Protein AF-A0A1F7V6Y4-F1 (afdb_monomer_lite)

InterPro domains:
  IPR011006 CheY-like superfamily [SSF52172] (5-93)

Radius of gyration: 17.49 Å; chains: 1; bounding box: 54×32×46 Å

Sequence (216 aa):
MKNLIKILVIEDRANHIADAKQMFEDVKSNLPVEFEVLYAVNLASAMSLIANVDCVMTDVFFPDVIDGEEKPNGQTIVEHCLNMEKPVVWVTSTYHHSKKTQPLYAWGRIRGICLFDCSVGTHNNDSEGEHKLWKEALFGLLSIMIGLEMKLYMYKYDLHHAQGIVLMQVEGENDTSRPGPLRGTNMIQRYLAMPVKNDFLIYRVVHKMQELGFNM

Structure (mmCIF, N/CA/C/O backbone):
data_AF-A0A1F7V6Y4-F1
#
_entry.id   AF-A0A1F7V6Y4-F1
#
loop_
_atom_site.group_PDB
_atom_site.id
_atom_site.type_symbol
_atom_site.label_atom_id
_atom_site.label_alt_id
_atom_site.label_comp_id
_atom_site.label_asym_id
_atom_site.label_entity_id
_atom_site.label_seq_id
_atom_site.pdbx_PDB_ins_code
_atom_site.Cartn_x
_atom_site.Cartn_y
_atom_site.Cartn_z
_atom_site.occupancy
_atom_site.B_iso_or_equiv
_atom_site.auth_seq_id
_atom_site.auth_comp_id
_atom_site.auth_asym_id
_atom_site.auth_atom_id
_atom_site.pdbx_PDB_model_num
ATOM 1 N N . MET A 1 1 ? -9.629 -3.335 16.670 1.00 63.94 1 MET A N 1
ATOM 2 C CA . MET A 1 1 ? -8.335 -2.957 16.043 1.00 63.94 1 MET A CA 1
ATOM 3 C C . MET A 1 1 ? -7.266 -2.765 17.116 1.00 63.94 1 MET A C 1
ATOM 5 O O . MET A 1 1 ? -7.605 -2.475 18.254 1.00 63.94 1 MET A O 1
ATOM 9 N N . LYS A 1 2 ? -5.992 -3.012 16.802 1.00 66.56 2 LYS A N 1
ATOM 10 C CA . LYS A 1 2 ? -4.880 -2.926 17.766 1.00 66.56 2 LYS A CA 1
ATOM 11 C C . LYS A 1 2 ? -4.391 -1.478 17.902 1.00 66.56 2 LYS A C 1
ATOM 13 O O . LYS A 1 2 ? -4.438 -0.743 16.922 1.00 66.56 2 LYS A O 1
ATOM 18 N N . ASN A 1 3 ? -3.856 -1.113 19.071 1.00 82.00 3 ASN A N 1
ATOM 19 C CA . ASN A 1 3 ? -3.188 0.184 19.269 1.00 82.00 3 ASN A CA 1
ATOM 20 C C . ASN A 1 3 ? -1.855 0.270 18.513 1.00 82.00 3 ASN A C 1
ATOM 22 O O . ASN A 1 3 ? -1.452 1.358 18.130 1.00 82.00 3 ASN A O 1
ATOM 26 N N . LEU A 1 4 ? -1.199 -0.871 18.284 1.00 91.25 4 LEU A N 1
ATOM 27 C CA . LEU A 1 4 ? -0.023 -0.996 17.429 1.00 91.25 4 LEU A CA 1
ATOM 28 C C . LEU A 1 4 ? -0.405 -1.763 16.161 1.00 91.25 4 LEU A C 1
ATOM 30 O O . LEU A 1 4 ? -0.861 -2.906 16.252 1.00 91.25 4 LEU A O 1
ATOM 34 N N . ILE A 1 5 ? -0.192 -1.150 15.000 1.00 94.12 5 ILE A N 1
ATOM 35 C CA . ILE A 1 5 ? -0.429 -1.747 13.685 1.00 94.12 5 ILE A CA 1
ATOM 36 C C . ILE A 1 5 ? 0.922 -2.037 13.026 1.00 94.12 5 ILE A C 1
ATOM 38 O O . ILE A 1 5 ? 1.715 -1.125 12.786 1.00 94.12 5 ILE A O 1
ATOM 42 N N . LYS A 1 6 ? 1.180 -3.307 12.697 1.00 97.44 6 LYS A N 1
ATOM 43 C CA . LYS A 1 6 ? 2.358 -3.712 11.920 1.00 97.44 6 LYS A CA 1
ATOM 44 C C . LYS A 1 6 ? 2.063 -3.579 10.429 1.00 97.44 6 LYS A C 1
ATOM 46 O O . LYS A 1 6 ? 1.209 -4.301 9.914 1.00 97.44 6 LYS A O 1
ATOM 51 N N . ILE A 1 7 ? 2.773 -2.698 9.731 1.00 97.75 7 ILE A N 1
ATOM 52 C CA . ILE A 1 7 ? 2.573 -2.431 8.299 1.00 97.75 7 ILE A CA 1
ATOM 53 C C . ILE A 1 7 ? 3.794 -2.903 7.518 1.00 97.75 7 ILE A C 1
ATOM 55 O O . ILE A 1 7 ? 4.920 -2.566 7.873 1.00 97.75 7 ILE A O 1
ATOM 59 N N . LEU A 1 8 ? 3.580 -3.647 6.431 1.00 98.50 8 LEU A N 1
ATOM 60 C CA . LEU A 1 8 ? 4.618 -3.889 5.429 1.00 98.50 8 LEU A CA 1
ATOM 61 C C . LEU A 1 8 ? 4.472 -2.890 4.280 1.00 98.50 8 LEU A C 1
ATOM 63 O O . LEU A 1 8 ? 3.453 -2.896 3.591 1.00 98.50 8 LEU A O 1
ATOM 67 N N . VAL A 1 9 ? 5.501 -2.077 4.051 1.00 98.31 9 VAL A N 1
ATOM 68 C CA . VAL A 1 9 ? 5.644 -1.234 2.859 1.00 98.31 9 VAL A CA 1
ATOM 69 C C . VAL A 1 9 ? 6.575 -1.931 1.871 1.00 98.31 9 VAL A C 1
ATOM 71 O O . VAL A 1 9 ? 7.688 -2.316 2.230 1.00 98.31 9 VAL A O 1
ATOM 74 N N . ILE A 1 10 ? 6.129 -2.097 0.628 1.00 98.06 10 ILE A N 1
ATOM 75 C CA . ILE A 1 10 ? 6.906 -2.733 -0.440 1.00 98.06 10 ILE A CA 1
ATOM 76 C C . ILE A 1 10 ? 7.182 -1.694 -1.521 1.00 98.06 10 ILE A C 1
ATOM 78 O O . ILE A 1 10 ? 6.256 -1.237 -2.181 1.00 98.06 10 ILE A O 1
ATOM 82 N N . GLU A 1 11 ? 8.443 -1.312 -1.676 1.00 96.75 11 GLU A N 1
ATOM 83 C CA . GLU A 1 11 ? 8.923 -0.305 -2.627 1.00 96.75 11 GLU A CA 1
ATOM 84 C C . GLU A 1 11 ? 10.411 -0.559 -2.864 1.00 96.75 11 GLU A C 1
ATOM 86 O O . GLU A 1 11 ? 11.151 -0.767 -1.905 1.00 96.75 11 GLU A O 1
ATOM 91 N N . ASP A 1 12 ? 10.863 -0.533 -4.114 1.00 95.62 12 ASP A N 1
ATOM 92 C CA . ASP A 1 12 ? 12.261 -0.772 -4.479 1.00 95.62 12 ASP A CA 1
ATOM 93 C C . ASP A 1 12 ? 13.083 0.520 -4.595 1.00 95.62 12 ASP A C 1
ATOM 95 O O . ASP A 1 12 ? 14.293 0.516 -4.350 1.00 95.62 12 ASP A O 1
ATOM 99 N N . ARG A 1 13 ? 12.445 1.652 -4.912 1.00 93.25 13 ARG A N 1
ATOM 100 C CA . ARG A 1 13 ? 13.146 2.922 -5.121 1.00 93.25 13 ARG A CA 1
ATOM 101 C C . ARG A 1 13 ? 13.395 3.692 -3.830 1.00 93.25 13 ARG A C 1
ATOM 103 O O . ARG A 1 13 ? 12.484 4.057 -3.088 1.00 93.25 13 ARG A O 1
ATOM 110 N N . ALA A 1 14 ? 14.664 4.027 -3.603 1.00 94.12 14 ALA A N 1
ATOM 111 C CA . ALA A 1 14 ? 15.127 4.671 -2.375 1.00 94.12 14 ALA A CA 1
ATOM 112 C C . ALA A 1 14 ? 14.448 6.020 -2.067 1.00 94.12 14 ALA A C 1
ATOM 114 O O . ALA A 1 14 ? 14.157 6.292 -0.903 1.00 94.12 14 ALA A O 1
ATOM 115 N N . ASN A 1 15 ? 14.175 6.851 -3.080 1.00 93.31 15 ASN A N 1
ATOM 116 C CA . ASN A 1 15 ? 13.480 8.132 -2.902 1.00 93.31 15 ASN A CA 1
ATOM 117 C C . ASN A 1 15 ? 12.031 7.924 -2.435 1.00 93.31 15 ASN A C 1
ATOM 119 O O . ASN A 1 15 ? 11.597 8.560 -1.483 1.00 93.31 15 ASN A O 1
ATOM 123 N N . HIS A 1 16 ? 11.309 6.969 -3.017 1.00 93.88 16 HIS A N 1
ATOM 124 C CA . HIS A 1 16 ? 9.938 6.668 -2.608 1.00 93.88 16 HIS A CA 1
ATOM 125 C C . HIS A 1 16 ? 9.855 6.022 -1.225 1.00 93.88 16 HIS A C 1
ATOM 127 O O . HIS A 1 16 ? 8.924 6.312 -0.475 1.00 93.88 16 HIS A O 1
ATOM 133 N N . ILE A 1 17 ? 10.841 5.197 -0.854 1.00 96.25 17 ILE A N 1
ATOM 134 C CA . ILE A 1 17 ? 10.976 4.695 0.520 1.00 96.25 17 ILE A CA 1
ATOM 135 C C . ILE A 1 17 ? 11.191 5.862 1.490 1.00 96.25 17 ILE A C 1
ATOM 137 O O . ILE A 1 17 ? 10.623 5.862 2.583 1.00 96.25 17 ILE A O 1
ATOM 141 N N . ALA A 1 18 ? 12.017 6.847 1.122 1.00 96.19 18 ALA A N 1
ATOM 142 C CA . ALA A 1 18 ? 12.243 8.031 1.947 1.00 96.19 18 ALA A CA 1
ATOM 143 C C . ALA A 1 18 ? 10.953 8.849 2.121 1.00 96.19 18 ALA A C 1
ATOM 145 O O . ALA A 1 18 ? 10.621 9.199 3.252 1.00 96.19 18 ALA A O 1
ATOM 146 N N . ASP A 1 19 ? 10.184 9.049 1.047 1.00 94.31 19 ASP A N 1
ATOM 147 C CA . ASP A 1 19 ? 8.876 9.713 1.105 1.00 94.31 19 ASP A CA 1
ATOM 148 C C . ASP A 1 19 ? 7.894 8.966 2.021 1.00 94.31 19 ASP A C 1
ATOM 150 O O . ASP A 1 19 ? 7.201 9.583 2.830 1.00 94.31 19 ASP A O 1
ATOM 154 N N . ALA A 1 20 ? 7.847 7.630 1.940 1.00 96.06 20 ALA A N 1
ATOM 155 C CA . ALA A 1 20 ? 6.997 6.815 2.806 1.00 96.06 20 ALA A CA 1
ATOM 156 C C . ALA A 1 20 ? 7.392 6.957 4.284 1.00 96.06 20 ALA A C 1
ATOM 158 O O . ALA A 1 20 ? 6.527 7.133 5.142 1.00 96.06 20 ALA A O 1
ATOM 159 N N . LYS A 1 21 ? 8.697 6.929 4.587 1.00 97.06 21 LYS A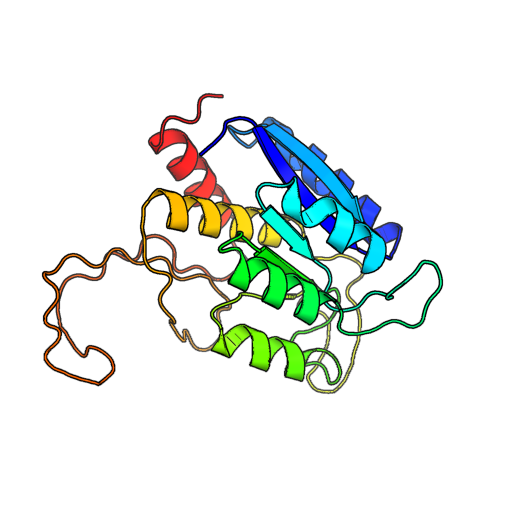 N 1
ATOM 160 C CA . LYS A 1 21 ? 9.216 7.142 5.947 1.00 97.06 21 LYS A CA 1
ATOM 161 C C . LYS A 1 21 ? 8.835 8.517 6.484 1.00 97.06 21 LYS A C 1
ATOM 163 O O . LYS A 1 21 ? 8.336 8.600 7.602 1.00 97.06 21 LYS A O 1
ATOM 168 N N . GLN A 1 22 ? 9.035 9.568 5.688 1.00 95.75 22 GLN A N 1
ATOM 169 C CA . GLN A 1 22 ? 8.673 10.929 6.080 1.00 95.75 22 GLN A CA 1
ATOM 170 C C . GLN A 1 22 ? 7.168 11.045 6.341 1.00 95.75 22 GLN A C 1
ATOM 172 O O . GLN A 1 22 ? 6.766 11.581 7.368 1.00 95.75 22 GLN A O 1
ATOM 177 N N . MET A 1 23 ? 6.338 10.458 5.472 1.00 94.38 23 MET A N 1
ATOM 178 C CA . MET A 1 23 ? 4.887 10.421 5.656 1.00 94.38 23 MET A CA 1
ATOM 179 C C . MET A 1 23 ? 4.494 9.789 6.997 1.00 94.38 23 MET A C 1
ATOM 181 O O . MET A 1 23 ? 3.655 10.351 7.699 1.00 94.38 23 MET A O 1
ATOM 185 N N . PHE A 1 24 ? 5.105 8.659 7.379 1.00 95.44 24 PHE A N 1
ATOM 186 C CA . PHE A 1 24 ? 4.822 8.013 8.665 1.00 95.44 24 PHE A CA 1
ATOM 187 C C . PHE A 1 24 ? 5.209 8.879 9.869 1.00 95.44 24 PHE A C 1
ATOM 189 O O . PHE A 1 24 ? 4.456 8.915 10.841 1.00 95.44 24 PHE A O 1
ATOM 196 N N . GLU A 1 25 ? 6.329 9.603 9.807 1.00 94.06 25 GLU A N 1
ATOM 197 C CA . GLU A 1 25 ? 6.707 10.556 10.859 1.00 94.06 25 GLU A CA 1
ATOM 198 C C . GLU A 1 25 ? 5.709 11.722 10.953 1.00 94.06 25 GLU A C 1
ATOM 200 O O . GLU A 1 25 ? 5.275 12.074 12.051 1.00 94.06 25 GLU A O 1
ATOM 205 N N . ASP A 1 26 ? 5.261 12.259 9.815 1.00 90.94 26 ASP A N 1
ATOM 206 C CA . ASP A 1 26 ? 4.328 13.393 9.760 1.00 90.94 26 ASP A CA 1
ATOM 207 C C . ASP A 1 26 ? 2.933 13.057 10.324 1.00 90.94 26 ASP A C 1
ATOM 209 O O . ASP A 1 26 ? 2.231 13.925 10.856 1.00 90.94 26 ASP A O 1
ATOM 213 N N . VAL A 1 27 ? 2.490 11.800 10.204 1.00 88.38 27 VAL A N 1
ATOM 214 C CA . VAL A 1 27 ? 1.163 11.368 10.684 1.00 88.38 27 VAL A CA 1
ATOM 215 C C . VAL A 1 27 ? 1.177 10.793 12.097 1.00 88.38 27 VAL A C 1
ATOM 217 O O . VAL A 1 27 ? 0.111 10.701 12.707 1.00 88.38 27 VAL A O 1
ATOM 220 N N . LYS A 1 28 ? 2.347 10.434 12.638 1.00 85.69 28 LYS A N 1
ATOM 221 C CA . LYS A 1 28 ? 2.491 9.720 13.918 1.00 85.69 28 LYS A CA 1
ATOM 222 C C . LYS A 1 28 ? 1.804 10.415 15.093 1.00 85.69 28 LYS A C 1
ATOM 224 O O . LYS A 1 28 ? 1.190 9.752 15.916 1.00 85.69 28 LYS A O 1
ATOM 229 N N . SER A 1 29 ? 1.886 11.742 15.169 1.00 81.06 29 SER A N 1
ATOM 230 C CA . SER A 1 29 ? 1.258 12.538 16.238 1.00 81.06 29 SER A CA 1
ATOM 231 C C . SER A 1 29 ? -0.224 12.846 15.999 1.00 81.06 29 SER A C 1
ATOM 233 O O . SER A 1 29 ? -0.900 13.335 16.900 1.00 81.06 29 SER A O 1
ATOM 235 N N . ASN A 1 30 ? -0.729 12.582 14.792 1.00 82.00 30 ASN A N 1
ATOM 236 C CA . ASN A 1 30 ? -2.080 12.943 14.361 1.00 82.00 30 ASN A CA 1
ATOM 237 C C . ASN A 1 30 ? -3.057 11.759 14.388 1.00 82.00 30 ASN A C 1
ATOM 239 O O . ASN A 1 30 ? -4.244 11.937 14.106 1.00 82.00 30 ASN A O 1
ATOM 243 N N . LEU A 1 31 ? -2.573 10.551 14.688 1.00 83.56 31 LEU A N 1
ATOM 244 C CA . LEU A 1 31 ? -3.360 9.325 14.679 1.00 83.56 31 LEU A CA 1
ATOM 245 C C . LEU A 1 31 ? -3.357 8.669 16.065 1.00 83.56 31 LEU A C 1
ATOM 247 O O . LEU A 1 31 ? -2.305 8.596 16.692 1.00 83.56 31 LEU A O 1
ATOM 251 N N . PRO A 1 32 ? -4.502 8.141 16.539 1.00 83.19 32 PRO A N 1
ATOM 252 C CA . PRO A 1 32 ? -4.604 7.456 17.830 1.00 83.19 32 PRO A CA 1
ATOM 253 C C . PRO A 1 32 ? -4.095 6.000 17.755 1.00 83.19 32 PRO A C 1
ATOM 255 O O . PRO A 1 32 ? -4.657 5.104 18.380 1.00 83.19 32 PRO A O 1
ATOM 258 N N . VAL A 1 33 ? -3.093 5.736 16.909 1.00 85.12 33 VAL A N 1
ATOM 259 C CA . VAL A 1 33 ? -2.477 4.418 16.712 1.00 85.12 33 VAL A CA 1
ATOM 260 C C . VAL A 1 33 ? -0.982 4.563 16.478 1.00 85.12 33 VAL A C 1
ATOM 262 O O . VAL A 1 33 ? -0.521 5.490 15.814 1.00 85.12 33 VAL A O 1
ATOM 265 N N . GLU A 1 34 ? -0.229 3.598 16.985 1.00 91.69 34 GLU A N 1
ATOM 266 C CA . GLU A 1 34 ? 1.187 3.439 16.702 1.00 91.69 34 GLU A CA 1
ATOM 267 C C . GLU A 1 34 ? 1.395 2.527 15.489 1.00 91.69 34 GLU A C 1
ATOM 269 O O . GLU A 1 34 ? 0.639 1.579 15.250 1.00 91.69 34 GLU A O 1
ATOM 274 N N . PHE A 1 35 ? 2.470 2.785 14.745 1.00 94.56 35 PHE A N 1
ATOM 275 C CA . PHE A 1 35 ? 2.866 1.984 13.592 1.00 94.56 35 PHE A CA 1
ATOM 276 C C . PHE A 1 35 ? 4.236 1.348 13.814 1.00 94.56 35 PHE A C 1
ATOM 278 O O . PHE A 1 35 ? 5.212 2.035 14.113 1.00 94.56 35 PHE A O 1
ATOM 285 N N . GLU A 1 36 ? 4.324 0.039 13.589 1.00 96.50 36 GLU A N 1
ATOM 286 C CA . GLU A 1 36 ? 5.590 -0.665 13.376 1.00 96.50 36 GLU A CA 1
ATOM 287 C C . GLU A 1 36 ? 5.712 -0.946 11.877 1.00 96.50 36 GLU A C 1
ATOM 289 O O . GLU A 1 36 ? 4.992 -1.785 11.334 1.00 96.50 36 GLU A O 1
ATOM 294 N N . VAL A 1 37 ? 6.589 -0.211 11.189 1.00 97.88 37 VAL A N 1
ATOM 295 C CA . VAL A 1 37 ? 6.693 -0.275 9.725 1.00 97.88 37 VAL A CA 1
ATOM 296 C C . VAL A 1 37 ? 7.898 -1.112 9.307 1.00 97.88 37 VAL A C 1
ATOM 298 O O . VAL A 1 37 ? 9.045 -0.772 9.603 1.00 97.88 37 VAL A O 1
ATOM 301 N N . LEU A 1 38 ? 7.632 -2.198 8.586 1.00 98.38 38 LEU A N 1
ATOM 302 C CA . LEU A 1 38 ? 8.630 -3.023 7.914 1.00 98.38 38 LEU A CA 1
ATOM 303 C C . LEU A 1 38 ? 8.711 -2.629 6.440 1.00 98.38 38 LEU A C 1
ATOM 305 O O . LEU A 1 38 ? 7.703 -2.276 5.832 1.00 98.38 38 LEU A O 1
ATOM 309 N N . TYR A 1 39 ? 9.905 -2.730 5.860 1.00 98.00 39 TYR A N 1
ATOM 310 C CA . TYR A 1 39 ? 10.149 -2.394 4.459 1.00 98.00 39 TYR A CA 1
ATOM 311 C C . TYR A 1 39 ? 10.701 -3.603 3.708 1.00 98.00 39 TYR A C 1
ATOM 313 O O . TYR A 1 39 ? 11.603 -4.284 4.201 1.00 98.00 39 TYR A O 1
ATOM 321 N N . ALA A 1 40 ? 10.188 -3.835 2.504 1.00 98.00 40 ALA A N 1
ATOM 322 C CA . ALA A 1 40 ? 10.706 -4.811 1.554 1.00 98.00 40 ALA A CA 1
ATOM 323 C C . ALA A 1 40 ? 10.943 -4.138 0.198 1.00 98.00 40 ALA A C 1
ATOM 325 O O . ALA A 1 40 ? 10.147 -3.309 -0.228 1.00 98.00 40 ALA A O 1
ATOM 326 N N . VAL A 1 41 ? 12.026 -4.515 -0.481 1.00 97.31 41 VAL A N 1
ATOM 327 C CA . VAL A 1 41 ? 12.444 -3.900 -1.759 1.00 97.31 41 VAL A CA 1
ATOM 328 C C . VAL A 1 41 ? 12.284 -4.835 -2.956 1.00 97.31 41 VAL A C 1
ATOM 330 O O . VAL A 1 41 ? 12.652 -4.500 -4.074 1.00 97.31 41 VAL A O 1
ATOM 333 N N . ASN A 1 42 ? 11.801 -6.054 -2.720 1.00 97.81 42 ASN A N 1
ATOM 334 C CA . ASN A 1 42 ? 11.612 -7.070 -3.747 1.00 97.81 42 ASN A CA 1
ATOM 335 C C . ASN A 1 42 ? 10.593 -8.126 -3.299 1.00 97.81 42 ASN A C 1
ATOM 337 O O . ASN A 1 42 ? 10.236 -8.204 -2.119 1.00 97.81 42 ASN A O 1
ATOM 341 N N . LEU A 1 43 ? 10.162 -8.976 -4.233 1.00 97.69 43 LEU A N 1
ATOM 342 C CA . LEU A 1 43 ? 9.144 -9.995 -3.965 1.00 97.69 43 LEU A CA 1
ATOM 343 C C . LEU A 1 43 ? 9.594 -11.010 -2.914 1.00 97.69 43 LEU A C 1
ATOM 345 O O . LEU A 1 43 ? 8.819 -11.342 -2.018 1.00 97.69 43 LEU A O 1
ATOM 349 N N . ALA A 1 44 ? 10.842 -11.479 -2.984 1.00 96.12 44 ALA A N 1
ATOM 350 C CA . ALA A 1 44 ? 11.348 -12.488 -2.056 1.00 96.12 44 ALA A CA 1
ATOM 351 C C . ALA A 1 44 ? 11.299 -12.016 -0.589 1.00 96.12 44 ALA A C 1
ATOM 353 O O . ALA A 1 44 ? 10.827 -12.743 0.287 1.00 96.12 44 ALA A O 1
ATOM 354 N N . SER A 1 45 ? 11.746 -10.785 -0.324 1.00 97.00 45 SER A N 1
ATOM 355 C CA . SER A 1 45 ? 11.698 -10.179 1.013 1.00 97.00 45 SER A CA 1
ATOM 356 C C . SER A 1 45 ? 10.273 -9.840 1.450 1.00 97.00 45 SER A C 1
ATOM 358 O O . SER A 1 45 ? 9.927 -10.045 2.609 1.00 97.00 45 SER A O 1
ATOM 360 N N . ALA A 1 46 ? 9.408 -9.395 0.537 1.00 97.75 46 ALA A N 1
ATOM 361 C CA . ALA A 1 46 ? 8.011 -9.132 0.863 1.00 97.75 46 ALA A CA 1
ATOM 362 C C . ALA A 1 46 ? 7.271 -10.405 1.311 1.00 97.75 46 ALA A C 1
ATOM 364 O O . ALA A 1 46 ? 6.597 -10.409 2.343 1.00 97.75 46 ALA A O 1
ATOM 365 N N . MET A 1 47 ? 7.445 -11.507 0.577 1.00 97.44 47 MET A N 1
ATOM 366 C CA . MET A 1 47 ? 6.779 -12.782 0.863 1.00 97.44 47 MET A CA 1
ATOM 367 C C . MET A 1 47 ? 7.232 -13.415 2.185 1.00 97.44 47 MET A C 1
ATOM 369 O O . MET A 1 47 ? 6.447 -14.117 2.819 1.00 97.44 47 MET A O 1
ATOM 373 N N . SER A 1 48 ? 8.463 -13.163 2.640 1.00 96.69 48 SER A N 1
ATOM 374 C CA . SER A 1 48 ? 8.930 -13.663 3.941 1.00 96.69 48 SER A CA 1
ATOM 375 C C . SER A 1 48 ? 8.378 -12.866 5.130 1.00 96.69 48 SER A C 1
ATOM 377 O O . SER A 1 48 ? 8.288 -13.396 6.239 1.00 96.69 48 SER A O 1
ATOM 379 N N . LEU A 1 49 ? 7.971 -11.611 4.912 1.00 97.75 49 LEU A N 1
ATOM 380 C CA . LEU A 1 49 ? 7.475 -10.712 5.957 1.00 97.75 49 LEU A CA 1
ATOM 381 C C . LEU A 1 49 ? 5.945 -10.682 6.062 1.00 97.75 49 LEU A C 1
ATOM 383 O O . LEU A 1 49 ? 5.416 -10.455 7.150 1.00 97.75 49 LEU A O 1
ATOM 387 N N . ILE A 1 50 ? 5.230 -10.937 4.961 1.00 96.56 50 ILE A N 1
ATOM 388 C CA . ILE A 1 50 ? 3.778 -10.720 4.842 1.00 96.56 50 ILE A CA 1
ATOM 389 C C . ILE A 1 50 ? 2.944 -11.435 5.914 1.00 96.56 50 ILE A C 1
ATOM 391 O O . ILE A 1 50 ? 1.934 -10.901 6.375 1.00 96.56 50 ILE A O 1
ATOM 395 N N . ALA A 1 51 ? 3.367 -12.617 6.367 1.00 94.62 51 ALA A N 1
ATOM 396 C CA . ALA A 1 51 ? 2.656 -13.379 7.392 1.00 94.62 51 ALA A CA 1
ATOM 397 C C . ALA A 1 51 ? 2.662 -12.690 8.769 1.00 94.62 51 ALA A C 1
ATOM 399 O O . ALA A 1 51 ? 1.718 -12.863 9.535 1.00 94.62 51 ALA A O 1
ATOM 400 N N . ASN A 1 52 ? 3.677 -11.868 9.052 1.00 95.44 52 ASN A N 1
ATOM 401 C CA . ASN A 1 52 ? 3.944 -11.295 10.375 1.00 95.44 52 ASN A CA 1
ATOM 402 C C . ASN A 1 52 ? 3.428 -9.857 10.557 1.00 95.44 52 ASN A C 1
ATOM 404 O O . ASN A 1 52 ? 3.620 -9.269 11.622 1.00 95.44 52 ASN A O 1
ATOM 408 N N . VAL A 1 53 ? 2.793 -9.286 9.533 1.00 97.44 53 VAL A N 1
ATOM 409 C CA . VAL A 1 53 ? 2.217 -7.933 9.566 1.00 97.44 53 VAL A CA 1
ATOM 410 C C . VAL A 1 53 ? 0.694 -7.962 9.611 1.00 97.44 53 VAL A C 1
ATOM 412 O O . VAL A 1 53 ? 0.072 -8.955 9.235 1.00 97.44 53 VAL A O 1
ATOM 415 N N . ASP A 1 54 ? 0.076 -6.872 10.046 1.00 95.62 54 ASP A N 1
ATOM 416 C CA . ASP A 1 54 ? -1.380 -6.730 10.067 1.00 95.62 54 ASP A CA 1
ATOM 417 C C . ASP A 1 54 ? -1.926 -6.324 8.693 1.00 95.62 54 ASP A C 1
ATOM 419 O O . ASP A 1 54 ? -3.021 -6.739 8.317 1.00 95.62 54 ASP A O 1
ATOM 423 N N . CYS A 1 55 ? -1.165 -5.543 7.924 1.00 94.56 55 CYS A N 1
ATOM 424 C CA . CYS A 1 55 ? -1.595 -5.026 6.629 1.00 94.56 55 CYS A CA 1
ATOM 425 C C . CYS A 1 55 ? -0.416 -4.656 5.713 1.00 94.56 55 CYS A C 1
ATOM 427 O O . CYS A 1 55 ? 0.742 -4.625 6.142 1.00 94.56 55 CYS A O 1
ATOM 429 N N . VAL A 1 56 ? -0.711 -4.422 4.429 1.00 96.69 56 VAL A N 1
ATOM 430 C CA . VAL A 1 56 ? 0.304 -4.218 3.383 1.00 96.69 56 VAL A CA 1
ATOM 431 C C . VAL A 1 56 ? 0.011 -2.980 2.528 1.00 96.69 56 VAL A C 1
ATOM 433 O O . VAL A 1 56 ? -1.115 -2.761 2.082 1.00 96.69 56 VAL A O 1
ATOM 436 N N . MET A 1 57 ? 1.053 -2.200 2.248 1.00 95.81 57 MET A N 1
ATOM 437 C CA . MET A 1 57 ? 1.086 -1.149 1.230 1.00 95.81 57 MET A CA 1
ATOM 438 C C . MET A 1 57 ? 2.147 -1.533 0.198 1.00 95.81 57 MET A C 1
ATOM 440 O O . MET A 1 57 ? 3.310 -1.683 0.557 1.00 95.81 57 MET A O 1
ATOM 444 N N . THR A 1 58 ? 1.781 -1.717 -1.069 1.00 96.38 58 THR A N 1
ATOM 445 C CA . THR A 1 58 ? 2.722 -2.224 -2.086 1.00 96.38 58 THR A CA 1
ATOM 446 C C . THR A 1 58 ? 2.827 -1.318 -3.300 1.00 96.38 58 THR A C 1
ATOM 448 O O . THR A 1 58 ? 1.810 -0.833 -3.792 1.00 96.38 58 THR A O 1
ATOM 451 N N . ASP A 1 59 ? 4.032 -1.147 -3.844 1.00 95.38 59 ASP A N 1
ATOM 452 C CA . ASP A 1 59 ? 4.180 -0.714 -5.230 1.00 95.38 59 ASP A CA 1
ATOM 453 C C . ASP A 1 59 ? 3.561 -1.755 -6.167 1.00 95.38 59 ASP A C 1
ATOM 455 O O . ASP A 1 59 ? 3.409 -2.935 -5.836 1.00 95.38 59 ASP A O 1
ATOM 459 N N . VAL A 1 60 ? 3.178 -1.295 -7.346 1.00 92.69 60 VAL A N 1
ATOM 460 C CA . VAL A 1 60 ? 2.688 -2.107 -8.449 1.00 92.69 60 VAL A CA 1
ATOM 461 C C . VAL A 1 60 ? 3.844 -2.826 -9.136 1.00 92.69 60 VAL A C 1
ATOM 463 O O . VAL A 1 60 ? 3.719 -4.013 -9.450 1.00 92.69 60 VAL A O 1
ATOM 466 N N . PHE A 1 61 ? 4.952 -2.118 -9.359 1.00 94.06 61 PHE A N 1
ATOM 467 C CA . PHE A 1 61 ? 6.091 -2.619 -10.114 1.00 94.06 61 PHE A CA 1
ATOM 468 C C . PHE A 1 61 ? 7.356 -2.598 -9.270 1.00 94.06 61 PHE A C 1
ATOM 470 O O . PHE A 1 61 ? 7.723 -1.554 -8.760 1.00 94.06 61 PHE A O 1
ATOM 477 N N . PHE A 1 62 ? 7.988 -3.754 -9.107 1.00 96.06 62 PHE A N 1
ATOM 478 C CA . PHE A 1 62 ? 9.247 -3.913 -8.379 1.00 96.06 62 PHE A CA 1
ATOM 479 C C . PHE A 1 62 ? 9.850 -5.286 -8.727 1.00 96.06 62 PHE A C 1
ATOM 481 O O . PHE A 1 62 ? 9.130 -6.161 -9.228 1.00 96.06 62 PHE A O 1
ATOM 488 N N . PRO A 1 63 ? 11.152 -5.521 -8.509 1.00 97.00 63 PRO A N 1
ATOM 489 C CA . PRO A 1 63 ? 11.803 -6.745 -8.962 1.00 97.00 63 PRO A CA 1
ATOM 490 C C . PRO A 1 63 ? 11.546 -7.948 -8.042 1.00 97.00 63 PRO A C 1
ATOM 492 O O . PRO A 1 63 ? 11.131 -7.825 -6.887 1.00 97.00 63 PRO A O 1
ATOM 495 N N . ASP A 1 64 ? 11.811 -9.156 -8.544 1.00 94.88 64 ASP A N 1
ATOM 496 C CA . ASP A 1 64 ? 11.706 -10.385 -7.736 1.00 94.88 64 ASP A CA 1
ATOM 497 C C . ASP A 1 64 ? 12.795 -10.462 -6.655 1.00 94.88 64 ASP A C 1
ATOM 499 O O . ASP A 1 64 ? 12.572 -10.962 -5.549 1.00 94.88 64 ASP A O 1
ATOM 503 N N . VAL A 1 65 ? 13.976 -9.945 -6.997 1.00 93.81 65 VAL A N 1
ATOM 504 C CA . VAL A 1 65 ? 15.217 -9.956 -6.215 1.00 93.81 65 VAL A CA 1
ATOM 505 C C . VAL A 1 65 ? 15.897 -8.587 -6.303 1.00 93.81 65 VAL A C 1
ATOM 507 O O . VAL A 1 65 ? 15.543 -7.774 -7.152 1.00 93.81 65 VAL A O 1
ATOM 510 N N . ILE A 1 66 ? 16.869 -8.326 -5.427 1.00 87.81 66 ILE A N 1
ATOM 511 C CA . ILE A 1 66 ? 17.672 -7.092 -5.463 1.00 87.81 66 ILE A CA 1
ATOM 512 C C . ILE A 1 66 ? 18.341 -6.958 -6.840 1.00 87.81 66 ILE A C 1
ATOM 514 O O . ILE A 1 66 ? 18.861 -7.946 -7.358 1.00 87.81 66 ILE A O 1
ATOM 518 N N . ASP A 1 67 ? 18.286 -5.756 -7.418 1.00 85.00 67 ASP A N 1
ATOM 519 C CA . ASP A 1 67 ? 18.833 -5.408 -8.740 1.00 85.00 67 ASP A CA 1
ATOM 520 C C . ASP A 1 67 ? 18.272 -6.234 -9.920 1.00 85.00 67 ASP A C 1
ATOM 522 O O . ASP A 1 67 ? 18.873 -6.298 -10.993 1.00 85.00 67 ASP A O 1
ATOM 526 N N . GLY A 1 68 ? 17.120 -6.888 -9.734 1.00 88.19 68 GLY A N 1
ATOM 527 C CA . GLY A 1 68 ? 16.430 -7.625 -10.792 1.00 88.19 68 GLY A CA 1
ATOM 528 C C . GLY A 1 68 ? 15.649 -6.729 -11.759 1.00 88.19 68 GLY A C 1
ATOM 529 O O . GLY A 1 68 ? 15.489 -5.530 -11.546 1.00 88.19 68 GLY A O 1
ATOM 530 N N . GLU A 1 69 ? 15.103 -7.337 -12.815 1.00 91.75 69 GLU A N 1
ATOM 531 C CA . GLU A 1 69 ? 14.160 -6.650 -13.702 1.00 91.75 69 GLU A CA 1
ATOM 532 C C . GLU A 1 69 ? 12.846 -6.346 -12.982 1.00 91.75 69 GLU A C 1
ATOM 534 O O . GLU A 1 69 ? 12.286 -7.185 -12.269 1.00 91.75 69 GLU A O 1
ATOM 539 N N . GLU A 1 70 ? 12.339 -5.145 -13.223 1.00 92.19 70 GLU A N 1
ATOM 540 C CA . GLU A 1 70 ? 11.067 -4.680 -12.702 1.00 92.19 70 GLU A CA 1
ATOM 541 C C . GLU A 1 70 ? 9.891 -5.461 -13.324 1.00 92.19 70 GLU A C 1
ATOM 543 O O . GLU A 1 70 ? 9.801 -5.651 -14.540 1.00 92.19 70 GLU A O 1
ATOM 548 N N . LYS A 1 71 ? 8.968 -5.927 -12.474 1.00 94.25 71 LYS A N 1
ATOM 549 C CA . LYS A 1 71 ? 7.816 -6.764 -12.845 1.00 94.25 71 LYS A CA 1
ATOM 550 C C . LYS A 1 71 ? 6.560 -6.304 -12.110 1.00 94.25 71 LYS A C 1
ATOM 552 O O . LYS A 1 71 ? 6.688 -5.640 -11.085 1.00 94.25 71 LYS A O 1
ATOM 557 N N . PRO A 1 72 ? 5.343 -6.661 -12.567 1.00 94.31 72 PRO A N 1
ATOM 558 C CA . PRO A 1 72 ? 4.078 -6.307 -11.907 1.00 94.31 72 PRO A CA 1
ATOM 559 C C . PRO A 1 72 ? 3.829 -7.099 -10.606 1.00 94.31 72 PRO A C 1
ATOM 561 O O . PRO A 1 72 ? 2.744 -7.632 -10.371 1.00 94.31 72 PRO A O 1
ATOM 564 N N . ASN A 1 73 ? 4.845 -7.207 -9.754 1.00 96.50 73 ASN A N 1
ATOM 565 C CA . ASN A 1 73 ? 4.846 -8.043 -8.561 1.00 96.50 73 ASN A CA 1
ATOM 566 C C . ASN A 1 73 ? 3.876 -7.562 -7.477 1.00 96.50 73 ASN A C 1
ATOM 568 O O . ASN A 1 73 ? 3.456 -8.366 -6.643 1.00 96.50 73 ASN A O 1
ATOM 572 N N . GLY A 1 74 ? 3.425 -6.304 -7.533 1.00 94.44 74 GLY A N 1
ATOM 573 C CA . GLY A 1 74 ? 2.343 -5.814 -6.679 1.00 94.44 74 GLY A CA 1
ATOM 574 C C . GLY A 1 74 ? 1.046 -6.603 -6.860 1.00 94.44 74 GLY A C 1
ATOM 575 O O . GLY A 1 74 ? 0.330 -6.837 -5.887 1.00 94.44 74 GLY A O 1
ATOM 576 N N . GLN A 1 75 ? 0.772 -7.107 -8.072 1.00 92.81 75 GLN A N 1
ATOM 577 C CA . GLN A 1 75 ? -0.383 -7.975 -8.316 1.00 92.81 75 GLN A CA 1
ATOM 578 C C . GLN A 1 75 ? -0.287 -9.277 -7.507 1.00 92.81 75 GLN A C 1
ATOM 580 O O . GLN A 1 75 ? -1.262 -9.673 -6.869 1.00 92.81 75 GLN A O 1
ATOM 585 N N . THR A 1 76 ? 0.889 -9.913 -7.496 1.00 95.06 76 THR A N 1
ATOM 586 C CA . THR A 1 76 ? 1.155 -11.148 -6.741 1.00 95.06 76 THR A CA 1
ATOM 587 C C . THR A 1 76 ? 0.967 -10.932 -5.241 1.00 95.06 76 THR A C 1
ATOM 589 O O . THR A 1 76 ? 0.322 -11.741 -4.574 1.00 95.06 76 THR A O 1
ATOM 592 N N . ILE A 1 77 ? 1.477 -9.816 -4.709 1.00 95.38 77 ILE A N 1
ATOM 593 C CA . ILE A 1 77 ? 1.302 -9.444 -3.298 1.00 95.38 77 ILE A CA 1
ATOM 594 C C . ILE A 1 77 ? -0.173 -9.301 -2.943 1.00 95.38 77 ILE A C 1
ATOM 596 O O . ILE A 1 77 ? -0.621 -9.810 -1.915 1.00 95.38 77 ILE A O 1
ATOM 600 N N . VAL A 1 78 ? -0.939 -8.613 -3.786 1.00 90.19 78 VAL A N 1
ATOM 601 C CA . VAL A 1 78 ? -2.352 -8.349 -3.515 1.00 90.19 78 VAL A CA 1
ATOM 602 C C . VAL A 1 78 ? -3.171 -9.623 -3.585 1.00 90.19 78 VAL A C 1
ATOM 604 O O . VAL A 1 78 ? -4.014 -9.845 -2.721 1.00 90.19 78 VAL A O 1
ATOM 607 N N . GLU A 1 79 ? -2.919 -10.474 -4.576 1.00 87.38 79 GLU A N 1
ATOM 608 C CA . GLU A 1 79 ? -3.562 -11.783 -4.665 1.00 87.38 79 GLU A CA 1
ATOM 609 C C . GLU A 1 79 ? -3.280 -12.624 -3.416 1.00 87.38 79 GLU A C 1
ATOM 611 O O . GLU A 1 79 ? -4.196 -13.211 -2.840 1.00 87.38 79 GLU A O 1
ATOM 616 N N . HIS A 1 80 ? -2.036 -12.612 -2.934 1.00 90.25 80 HIS A N 1
ATOM 617 C CA . HIS A 1 80 ? -1.672 -13.291 -1.697 1.00 90.25 80 HIS A CA 1
ATOM 618 C C . HIS A 1 80 ? -2.400 -12.710 -0.475 1.00 90.25 80 HIS A C 1
ATOM 620 O O . HIS A 1 80 ? -2.974 -13.466 0.306 1.00 90.25 80 HIS A O 1
ATOM 626 N N . CYS A 1 81 ? -2.447 -11.381 -0.333 1.00 88.62 81 CYS A N 1
ATOM 627 C CA . CYS A 1 81 ? -3.163 -10.715 0.759 1.00 88.62 81 CYS A CA 1
ATOM 628 C C . CYS A 1 81 ? -4.658 -11.045 0.751 1.00 88.62 81 CYS A C 1
ATOM 630 O O . CYS A 1 81 ? -5.211 -11.374 1.796 1.00 88.62 81 CYS A O 1
ATOM 632 N N . LEU A 1 82 ? -5.300 -11.009 -0.420 1.00 82.44 82 LEU A N 1
ATOM 633 C CA . LEU A 1 82 ? -6.716 -11.345 -0.575 1.00 82.44 82 LEU A CA 1
ATOM 634 C C . LEU A 1 82 ? -7.018 -12.777 -0.120 1.00 82.44 82 LEU A C 1
ATOM 636 O O . LEU A 1 82 ? -7.982 -12.989 0.608 1.00 82.44 82 LEU A O 1
ATOM 640 N N . ASN A 1 83 ? -6.169 -13.741 -0.485 1.00 82.31 83 ASN A N 1
ATOM 641 C CA . ASN A 1 83 ? -6.318 -15.137 -0.058 1.00 82.31 83 ASN A CA 1
ATOM 642 C C . ASN A 1 83 ? -6.135 -15.329 1.457 1.00 82.31 83 ASN A C 1
ATOM 644 O O . ASN A 1 83 ? -6.646 -16.293 2.020 1.00 82.31 83 ASN A O 1
ATOM 648 N N . MET A 1 84 ? -5.404 -14.426 2.111 1.00 84.31 84 MET A N 1
ATOM 649 C CA . MET A 1 84 ? -5.209 -14.407 3.563 1.00 84.31 84 MET A CA 1
ATOM 650 C C . MET A 1 84 ? -6.232 -13.532 4.301 1.00 84.31 84 MET A C 1
ATOM 652 O O . MET A 1 84 ? -6.086 -13.345 5.507 1.00 84.31 84 MET A O 1
ATOM 656 N N . GLU A 1 85 ? -7.198 -12.935 3.590 1.00 83.69 85 GLU A N 1
ATOM 657 C CA . GLU A 1 85 ? -8.104 -11.902 4.118 1.00 83.69 85 GLU A CA 1
ATOM 658 C C . GLU A 1 85 ? -7.352 -10.730 4.785 1.00 83.69 85 GLU A C 1
ATOM 660 O O . GLU A 1 85 ? -7.814 -10.109 5.744 1.00 83.69 85 GLU A O 1
ATOM 665 N N . LYS A 1 86 ? -6.156 -10.416 4.273 1.00 86.44 86 LYS A N 1
ATOM 666 C CA . LYS A 1 86 ? -5.268 -9.385 4.805 1.00 86.44 86 LYS A CA 1
ATOM 667 C C . LYS A 1 86 ? -5.537 -8.032 4.134 1.00 86.44 86 LYS A C 1
ATOM 669 O O . LYS A 1 86 ? -5.521 -7.961 2.902 1.00 86.44 86 LYS A O 1
ATOM 674 N N . PRO A 1 87 ? -5.729 -6.944 4.904 1.00 89.25 87 PRO A N 1
ATOM 675 C CA . PRO A 1 87 ? -5.876 -5.603 4.349 1.00 89.25 87 PRO A CA 1
ATOM 676 C C . PRO A 1 87 ? -4.669 -5.216 3.486 1.00 89.25 87 PRO A C 1
ATOM 678 O O . PRO A 1 87 ? -3.521 -5.304 3.933 1.00 89.25 87 PRO A O 1
ATOM 681 N N . VAL A 1 88 ? -4.934 -4.755 2.263 1.00 88.88 88 VAL A N 1
ATOM 682 C CA . VAL A 1 88 ? -3.898 -4.358 1.305 1.00 88.88 88 VAL A CA 1
ATOM 683 C C . VAL A 1 88 ? -4.337 -3.176 0.445 1.00 88.88 88 VAL A C 1
ATOM 685 O O . VAL A 1 88 ? -5.488 -3.093 0.015 1.00 88.88 88 VAL A O 1
ATOM 688 N N . VAL A 1 89 ? -3.394 -2.281 0.156 1.00 88.25 89 VAL A N 1
ATOM 689 C CA . VAL A 1 89 ? -3.515 -1.216 -0.851 1.00 88.25 89 VAL A CA 1
ATOM 690 C C . VAL A 1 89 ? -2.285 -1.203 -1.753 1.00 88.25 89 VAL A C 1
ATOM 692 O O . VAL A 1 89 ? -1.204 -1.631 -1.347 1.00 88.25 89 VAL A O 1
ATOM 695 N N . TRP A 1 90 ? -2.447 -0.699 -2.976 1.00 88.25 90 TRP A N 1
ATOM 696 C CA . TRP A 1 90 ? -1.367 -0.603 -3.949 1.00 88.25 90 TRP A CA 1
ATOM 697 C C . TRP A 1 90 ? -1.178 0.860 -4.309 1.00 88.25 90 TRP A C 1
ATOM 699 O O . TRP A 1 90 ? -2.159 1.584 -4.499 1.00 88.25 90 TRP A O 1
ATOM 709 N N . VAL A 1 91 ? 0.073 1.285 -4.407 1.00 88.38 91 VAL A N 1
ATOM 710 C CA . VAL A 1 91 ? 0.460 2.684 -4.569 1.00 88.38 91 VAL A CA 1
ATOM 711 C C . VAL A 1 91 ? 1.433 2.786 -5.725 1.00 88.38 91 VAL A C 1
ATOM 713 O O . VAL A 1 91 ? 2.484 2.160 -5.712 1.00 88.38 91 VAL A O 1
ATOM 716 N N . THR A 1 92 ? 1.114 3.589 -6.731 1.00 87.38 92 THR A N 1
ATOM 717 C CA . THR A 1 92 ? 1.955 3.739 -7.918 1.00 87.38 92 THR A CA 1
ATOM 718 C C . THR A 1 92 ? 2.368 5.188 -8.140 1.00 87.38 92 THR A C 1
ATOM 720 O O . THR A 1 92 ? 1.629 6.127 -7.841 1.00 87.38 92 THR A O 1
ATOM 723 N N . SER A 1 93 ? 3.563 5.360 -8.700 1.00 83.44 93 SER A N 1
ATOM 724 C CA . SER A 1 93 ? 4.084 6.636 -9.197 1.00 83.44 93 SER A CA 1
ATOM 725 C C . SER A 1 93 ? 3.587 6.958 -10.602 1.00 83.44 93 SER A C 1
ATOM 727 O O . SER A 1 93 ? 3.952 7.999 -11.122 1.00 83.44 93 SER A O 1
ATOM 729 N N . THR A 1 94 ? 2.787 6.100 -11.237 1.00 81.44 94 THR A N 1
ATOM 730 C CA . THR A 1 94 ? 2.310 6.290 -12.618 1.00 81.44 94 THR A CA 1
ATOM 731 C C . THR A 1 94 ? 0.809 6.523 -12.660 1.00 81.44 94 THR A C 1
ATOM 733 O O . THR A 1 94 ? 0.076 6.064 -11.789 1.00 81.44 94 THR A O 1
ATOM 736 N N . TYR A 1 95 ? 0.315 7.185 -13.702 1.00 75.69 95 TYR A N 1
ATOM 737 C CA . TYR A 1 95 ? -1.125 7.325 -13.909 1.00 75.69 95 TYR A CA 1
ATOM 738 C C . TYR A 1 95 ? -1.812 5.969 -14.158 1.00 75.69 95 TYR A C 1
ATOM 740 O O . TYR A 1 95 ? -1.372 5.189 -14.997 1.00 75.69 95 TYR A O 1
ATOM 748 N N . HIS A 1 96 ? -2.946 5.698 -13.503 1.00 68.94 96 HIS A N 1
ATOM 749 C CA . HIS A 1 96 ? -3.664 4.418 -13.623 1.00 68.94 96 HIS A CA 1
ATOM 750 C C . HIS A 1 96 ? -4.200 4.096 -15.026 1.00 68.94 96 HIS A C 1
ATOM 752 O O . HIS A 1 96 ? -4.584 2.958 -15.281 1.00 68.94 96 HIS A O 1
ATOM 758 N N . HIS A 1 97 ? -4.261 5.073 -15.931 1.00 73.94 97 HIS A N 1
ATOM 759 C CA . HIS A 1 97 ? -4.592 4.843 -17.336 1.00 73.94 97 HIS A CA 1
ATOM 760 C C . HIS A 1 97 ? -3.365 4.803 -18.258 1.00 73.94 97 HIS A C 1
ATOM 762 O O . HIS A 1 97 ? -3.539 4.784 -19.472 1.00 73.94 97 HIS A O 1
ATOM 768 N N . SER A 1 98 ? -2.145 4.797 -17.717 1.00 77.25 98 SER A N 1
ATOM 769 C CA . SER A 1 98 ? -0.937 4.616 -18.518 1.00 77.25 98 SER A CA 1
ATOM 770 C C . SER A 1 98 ? -0.882 3.215 -19.136 1.00 77.25 98 SER A C 1
ATOM 772 O O . SER A 1 98 ? -1.551 2.279 -18.679 1.00 77.25 98 SER A O 1
ATOM 774 N N . LYS A 1 99 ? -0.048 3.051 -20.167 1.00 80.81 99 LYS A N 1
ATOM 775 C CA . LYS A 1 99 ? 0.085 1.792 -20.911 1.00 80.81 99 LYS A CA 1
ATOM 776 C C . LYS A 1 99 ? 0.473 0.637 -19.990 1.00 80.81 99 LYS A C 1
ATOM 778 O O . LYS A 1 99 ? -0.057 -0.466 -20.127 1.00 80.81 99 LYS A O 1
ATOM 783 N N . LYS A 1 100 ? 1.397 0.894 -19.067 1.00 84.06 100 LYS A N 1
ATOM 784 C CA . LYS A 1 100 ? 1.922 -0.110 -18.142 1.00 84.06 100 LYS A CA 1
ATOM 785 C C . LYS A 1 100 ? 0.922 -0.444 -17.028 1.00 84.06 100 LYS A C 1
ATOM 787 O O . LYS A 1 100 ? 0.750 -1.612 -16.691 1.00 84.06 100 LYS A O 1
ATOM 792 N N . THR A 1 101 ? 0.225 0.557 -16.491 1.00 84.44 101 THR A N 1
ATOM 793 C CA . THR A 1 101 ? -0.537 0.440 -15.233 1.00 84.44 101 THR A CA 1
ATOM 794 C C . THR A 1 101 ? -2.018 0.128 -15.442 1.00 84.44 101 THR A C 1
ATOM 796 O O . THR A 1 101 ? -2.629 -0.541 -14.605 1.00 84.44 101 THR A O 1
ATOM 799 N N . GLN A 1 102 ? -2.600 0.518 -16.580 1.00 84.69 102 GLN A N 1
ATOM 800 C CA . GLN A 1 102 ? -4.017 0.289 -16.885 1.00 84.69 102 GLN A CA 1
ATOM 801 C C . GLN A 1 102 ? -4.465 -1.179 -16.796 1.00 84.69 102 GLN A C 1
ATOM 803 O O . GLN A 1 102 ? -5.544 -1.419 -16.239 1.00 84.69 102 GLN A O 1
ATOM 808 N N . PRO A 1 103 ? -3.698 -2.177 -17.283 1.00 86.31 103 PRO A N 1
ATOM 809 C CA . PRO A 1 103 ? -4.091 -3.579 -17.142 1.00 86.31 103 PRO A CA 1
ATOM 810 C C . PRO A 1 103 ? -4.229 -4.010 -15.674 1.00 86.31 103 PRO A C 1
ATOM 812 O O . PRO A 1 103 ? -5.179 -4.709 -15.319 1.00 86.31 103 PRO A O 1
ATOM 815 N N . LEU A 1 104 ? -3.327 -3.540 -14.809 1.00 86.00 104 LEU A N 1
ATOM 816 C CA . LEU A 1 104 ? -3.310 -3.873 -13.381 1.00 86.00 104 LEU A CA 1
ATOM 817 C C . LEU A 1 104 ? -4.399 -3.127 -12.617 1.00 86.00 104 LEU A C 1
ATOM 819 O O . LEU A 1 104 ? -5.091 -3.724 -11.795 1.00 86.00 104 LEU A O 1
ATOM 823 N N . TYR A 1 105 ? -4.634 -1.859 -12.958 1.00 81.69 105 TYR A N 1
ATOM 824 C CA . TYR A 1 105 ? -5.782 -1.109 -12.460 1.00 81.69 105 TYR A CA 1
ATOM 825 C C . TYR A 1 105 ? -7.103 -1.818 -12.792 1.00 81.69 105 TYR A C 1
ATOM 827 O O . TYR A 1 105 ? -7.944 -2.015 -11.913 1.00 81.69 105 TYR A O 1
ATOM 835 N N . ALA A 1 106 ? -7.286 -2.255 -14.043 1.00 79.12 106 ALA A N 1
ATOM 836 C CA . ALA A 1 106 ? -8.482 -2.982 -14.459 1.00 79.12 106 ALA A CA 1
ATOM 837 C C . ALA A 1 106 ? -8.643 -4.305 -13.689 1.00 79.12 106 ALA A C 1
ATOM 839 O O . ALA A 1 106 ? -9.744 -4.612 -13.222 1.00 79.12 106 ALA A O 1
ATOM 840 N N . TRP A 1 107 ? -7.549 -5.053 -13.501 1.00 82.88 107 TRP A N 1
ATOM 841 C CA . TRP A 1 107 ? -7.528 -6.289 -12.714 1.00 82.88 107 TRP A CA 1
ATOM 842 C C . TRP A 1 107 ? -7.871 -6.063 -11.233 1.00 82.88 107 TRP A C 1
ATOM 844 O O . TRP A 1 107 ? -8.624 -6.852 -10.653 1.00 82.88 107 TRP A O 1
ATOM 854 N N . GLY A 1 108 ? -7.354 -4.993 -10.622 1.00 73.25 108 GLY A N 1
ATOM 855 C CA . GLY A 1 108 ? -7.616 -4.641 -9.224 1.00 73.25 108 GLY A CA 1
ATOM 856 C C . GLY A 1 108 ? -9.054 -4.172 -9.019 1.00 73.25 108 GLY A C 1
ATOM 857 O O . GLY A 1 108 ? -9.742 -4.632 -8.106 1.00 73.25 108 GLY A O 1
ATOM 858 N N . ARG A 1 109 ? -9.564 -3.352 -9.947 1.00 71.88 109 ARG A N 1
ATOM 859 C CA . ARG A 1 109 ? -10.929 -2.811 -9.913 1.00 71.88 109 ARG A CA 1
ATOM 860 C C . ARG A 1 109 ? -11.998 -3.902 -9.913 1.00 71.88 109 ARG A C 1
ATOM 862 O O . ARG A 1 109 ? -12.993 -3.777 -9.201 1.00 71.88 109 ARG A O 1
ATOM 869 N N . ILE A 1 110 ? -11.826 -4.979 -10.685 1.00 69.44 110 ILE A N 1
ATOM 870 C CA . ILE A 1 110 ? -12.795 -6.092 -10.688 1.00 69.44 110 ILE A CA 1
ATOM 871 C C . ILE A 1 110 ? -12.793 -6.894 -9.377 1.00 69.44 110 ILE A C 1
ATOM 873 O O . ILE A 1 110 ? -13.790 -7.547 -9.083 1.00 69.44 110 ILE A O 1
ATOM 877 N N . ARG A 1 111 ? -11.722 -6.796 -8.579 1.00 68.19 111 ARG A N 1
ATOM 878 C CA . ARG A 1 111 ? -11.562 -7.425 -7.256 1.00 68.19 111 ARG A CA 1
ATOM 879 C C . ARG A 1 111 ? -11.860 -6.475 -6.095 1.00 68.19 111 ARG A C 1
ATOM 881 O O . ARG A 1 111 ? -11.641 -6.829 -4.945 1.00 68.19 111 ARG A O 1
ATOM 888 N N . GLY A 1 112 ? -12.353 -5.271 -6.391 1.00 66.56 112 GLY A N 1
ATOM 889 C CA . GLY A 1 112 ? -12.686 -4.278 -5.373 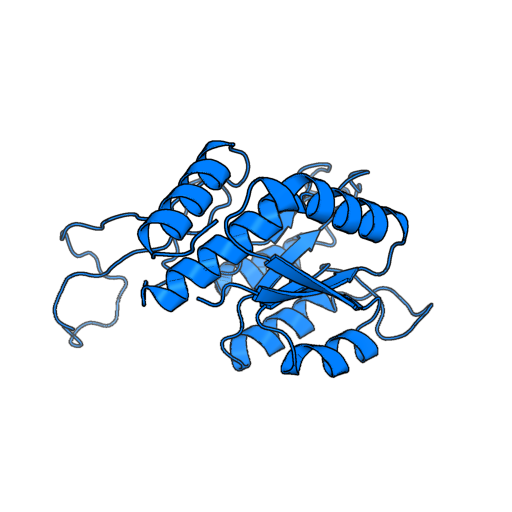1.00 66.56 112 GLY A CA 1
ATOM 890 C C . GLY A 1 112 ? -11.472 -3.653 -4.687 1.00 66.56 112 GLY A C 1
ATOM 891 O O . GLY A 1 112 ? -11.648 -3.041 -3.639 1.00 66.56 112 GLY A O 1
ATOM 892 N N . ILE A 1 113 ? -10.266 -3.775 -5.257 1.00 70.31 113 ILE A N 1
ATOM 893 C CA . ILE A 1 113 ? -9.096 -3.100 -4.700 1.00 70.31 113 ILE A CA 1
ATOM 894 C C . ILE A 1 113 ? -8.912 -1.717 -5.317 1.00 70.31 113 ILE A C 1
ATOM 896 O O . ILE A 1 113 ? -9.028 -1.535 -6.532 1.00 70.31 113 ILE A O 1
ATOM 900 N N . CYS A 1 114 ? -8.584 -0.749 -4.465 1.00 68.62 114 CYS A N 1
ATOM 901 C CA . CYS A 1 114 ? -8.216 0.596 -4.871 1.00 68.62 114 CYS A CA 1
ATOM 902 C C . CYS A 1 114 ? -6.712 0.705 -5.136 1.00 68.62 114 CYS A C 1
ATOM 904 O O . CYS A 1 114 ? -5.889 0.356 -4.289 1.00 68.62 114 CYS A O 1
ATOM 906 N N . LEU A 1 115 ? -6.389 1.231 -6.315 1.00 77.25 115 LEU A N 1
ATOM 907 C CA . LEU A 1 115 ? -5.055 1.682 -6.686 1.00 77.25 115 LEU A CA 1
ATOM 908 C C . LEU A 1 115 ? -4.946 3.178 -6.378 1.00 77.25 115 LEU A C 1
ATOM 910 O O . LEU A 1 115 ? -5.817 3.944 -6.789 1.00 77.25 115 LEU A O 1
ATOM 914 N N . PHE A 1 116 ? -3.886 3.575 -5.680 1.00 81.25 116 PHE A N 1
ATOM 915 C CA . PHE A 1 116 ? -3.563 4.969 -5.387 1.00 81.25 116 PHE A CA 1
ATOM 916 C C . PHE A 1 116 ? -2.488 5.440 -6.366 1.00 81.25 116 PHE A C 1
ATOM 918 O O . PHE A 1 116 ? -1.363 4.947 -6.326 1.00 81.25 116 PHE A O 1
ATOM 925 N N . ASP A 1 117 ? -2.832 6.368 -7.258 1.00 78.94 117 ASP A N 1
ATOM 926 C CA . ASP A 1 117 ? -1.918 6.898 -8.274 1.00 78.94 117 ASP A CA 1
ATOM 927 C C . ASP A 1 117 ? -1.677 8.401 -8.130 1.00 78.94 117 ASP A C 1
ATOM 929 O O . ASP A 1 117 ? -2.548 9.149 -7.697 1.00 78.94 117 ASP A O 1
ATOM 933 N N . CYS A 1 118 ? -0.504 8.862 -8.558 1.00 69.31 118 CYS A N 1
ATOM 934 C CA . CYS A 1 118 ? -0.116 10.275 -8.514 1.00 69.31 118 CYS A CA 1
ATOM 935 C C . CYS A 1 118 ? -0.912 11.179 -9.483 1.00 69.31 118 CYS A C 1
ATOM 937 O O . CYS A 1 118 ? -0.750 12.396 -9.455 1.00 69.31 118 CYS A O 1
ATOM 939 N N . SER A 1 119 ? -1.771 10.628 -10.353 1.00 65.25 119 SER A N 1
ATOM 940 C CA . SER A 1 119 ? -2.448 11.338 -11.453 1.00 65.25 119 SER A CA 1
ATOM 941 C C . SER A 1 119 ? -1.512 12.119 -12.398 1.00 65.25 119 SER A C 1
ATOM 943 O O . SER A 1 119 ? -1.990 12.923 -13.198 1.00 65.25 119 SER A O 1
ATOM 945 N N . VAL A 1 120 ? -0.194 11.899 -12.317 1.00 56.28 120 VAL A N 1
ATOM 946 C CA . VAL A 1 120 ? 0.818 12.494 -13.195 1.00 56.28 120 VAL A CA 1
ATOM 947 C C . VAL A 1 120 ? 1.003 11.545 -14.376 1.00 56.28 120 VAL A C 1
ATOM 949 O O . VAL A 1 120 ? 1.531 10.449 -14.227 1.00 56.28 120 VAL A O 1
ATOM 952 N N . GLY A 1 121 ? 0.488 11.923 -15.545 1.00 55.47 121 GLY A N 1
ATOM 953 C CA . GLY A 1 121 ? 0.565 11.117 -16.765 1.00 55.47 121 GLY A CA 1
ATOM 954 C C . GLY A 1 121 ? -0.640 11.310 -17.685 1.00 55.47 121 GLY A C 1
ATOM 955 O O . GLY A 1 121 ? -1.558 12.073 -17.398 1.00 55.47 121 GLY A O 1
ATOM 956 N N . THR A 1 122 ? -0.632 10.621 -18.826 1.00 56.12 122 THR A N 1
ATOM 957 C CA . THR A 1 122 ? -1.763 10.577 -19.772 1.00 56.12 122 THR A CA 1
ATOM 958 C C . THR A 1 122 ? -1.999 9.134 -20.206 1.00 56.12 122 THR A C 1
ATOM 960 O O . THR A 1 122 ? -1.158 8.275 -19.953 1.00 56.12 122 THR A O 1
ATOM 963 N N . HIS A 1 123 ? -3.113 8.858 -20.890 1.00 59.12 123 HIS A N 1
ATOM 964 C CA . HIS A 1 123 ? -3.474 7.513 -21.368 1.00 59.12 123 HIS A CA 1
ATOM 965 C C . HIS A 1 123 ? -2.355 6.761 -22.122 1.00 59.12 123 HIS A C 1
ATOM 967 O O . HIS A 1 123 ? -2.374 5.539 -22.191 1.00 59.12 123 HIS A O 1
ATOM 973 N N . ASN A 1 124 ? -1.376 7.477 -22.690 1.00 60.56 124 ASN A N 1
ATOM 974 C CA . ASN A 1 124 ? -0.339 6.904 -23.552 1.00 60.56 124 ASN A CA 1
ATOM 975 C C . ASN A 1 124 ? 1.095 7.159 -23.063 1.00 60.56 124 ASN A C 1
ATOM 977 O O . ASN A 1 124 ? 2.034 6.918 -23.817 1.00 60.56 124 ASN A O 1
ATOM 981 N N . ASN A 1 125 ? 1.283 7.679 -21.848 1.00 66.19 125 ASN A N 1
ATOM 982 C CA . ASN A 1 125 ? 2.612 7.971 -21.319 1.00 66.19 125 ASN A CA 1
ATOM 983 C C . ASN A 1 125 ? 2.743 7.429 -19.896 1.00 66.19 125 ASN A C 1
ATOM 985 O O . ASN A 1 125 ? 1.945 7.771 -19.024 1.00 66.19 125 ASN A O 1
ATOM 989 N N . ASP A 1 126 ? 3.777 6.624 -19.673 1.00 70.00 126 ASP A N 1
ATOM 990 C CA . ASP A 1 126 ? 4.145 6.057 -18.375 1.00 70.00 126 ASP A CA 1
ATOM 991 C C . ASP A 1 126 ? 4.963 7.061 -17.543 1.00 70.00 126 ASP A C 1
ATOM 993 O O . ASP A 1 126 ? 5.898 6.686 -16.844 1.00 70.00 126 ASP A O 1
ATOM 997 N N . SER A 1 127 ? 4.633 8.354 -17.650 1.00 74.81 127 SER A N 1
ATOM 998 C CA . SER A 1 127 ? 5.274 9.390 -16.843 1.00 74.81 127 SER A CA 1
ATOM 999 C C . SER A 1 127 ? 5.078 9.083 -15.371 1.00 74.81 127 SER A C 1
ATOM 1001 O O . SER A 1 127 ? 3.994 8.676 -14.947 1.00 74.81 127 SER A O 1
ATOM 1003 N N . GLU A 1 128 ? 6.140 9.305 -14.613 1.00 78.31 128 GLU A N 1
ATOM 1004 C CA . GLU A 1 128 ? 6.133 9.094 -13.182 1.00 78.31 128 GLU A CA 1
ATOM 1005 C C . GLU A 1 128 ? 6.022 10.433 -12.459 1.00 78.31 128 GLU A C 1
ATOM 1007 O O . GLU A 1 128 ? 6.649 11.423 -12.841 1.00 78.3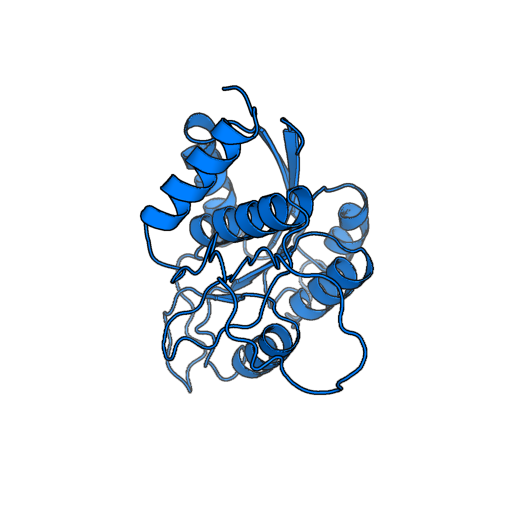1 128 GLU A O 1
ATOM 1012 N N . GLY A 1 129 ? 5.201 10.465 -11.417 1.00 74.38 129 GLY A N 1
ATOM 1013 C CA . GLY A 1 129 ? 5.228 11.531 -10.432 1.00 74.38 129 GLY A CA 1
ATOM 1014 C C . GLY A 1 129 ? 6.481 11.409 -9.573 1.00 74.38 129 GLY A C 1
ATOM 1015 O O . GLY A 1 129 ? 6.903 10.302 -9.249 1.00 74.38 129 GLY A O 1
ATOM 1016 N N . GLU A 1 130 ? 7.039 12.552 -9.184 1.00 75.62 130 GLU A N 1
ATOM 1017 C CA . GLU A 1 130 ? 8.180 12.624 -8.261 1.00 75.62 130 GLU A CA 1
ATOM 1018 C C . GLU A 1 130 ? 7.847 12.033 -6.883 1.00 75.62 130 GLU A C 1
ATOM 1020 O O . GLU A 1 130 ? 8.707 11.444 -6.236 1.00 75.62 130 GLU A O 1
ATOM 1025 N N . HIS A 1 131 ? 6.576 12.139 -6.483 1.00 78.81 131 HIS A N 1
ATOM 1026 C CA . HIS A 1 131 ? 6.056 11.631 -5.222 1.00 78.81 131 HIS A CA 1
ATOM 1027 C C . HIS A 1 131 ? 4.857 10.711 -5.448 1.00 78.81 131 HIS A C 1
ATOM 1029 O O . HIS A 1 131 ? 4.028 10.921 -6.343 1.00 78.81 131 HIS A O 1
ATOM 1035 N N . LYS A 1 132 ? 4.731 9.710 -4.575 1.00 85.00 132 LYS A N 1
ATOM 1036 C CA . LYS A 1 132 ? 3.550 8.848 -4.482 1.00 85.00 132 LYS A CA 1
ATOM 1037 C C . LYS A 1 132 ? 2.560 9.370 -3.445 1.00 85.00 132 LYS A C 1
ATOM 1039 O O . LYS A 1 132 ? 2.930 10.048 -2.491 1.00 85.00 132 LYS A O 1
ATOM 1044 N N . LEU A 1 133 ? 1.296 8.975 -3.590 1.00 85.12 133 LEU A N 1
ATOM 1045 C CA . LEU A 1 133 ? 0.220 9.294 -2.644 1.00 85.12 133 LEU A CA 1
ATOM 1046 C C . LEU A 1 133 ? 0.245 8.374 -1.409 1.00 85.12 133 LEU A C 1
ATOM 1048 O O . LEU A 1 133 ? -0.724 7.673 -1.109 1.00 85.12 133 LEU A O 1
ATOM 1052 N N . TRP A 1 134 ? 1.384 8.322 -0.710 1.00 88.50 134 TRP A N 1
ATOM 1053 C CA . TRP A 1 134 ? 1.585 7.434 0.440 1.00 88.50 134 TRP A CA 1
ATOM 1054 C C . TRP A 1 134 ? 0.607 7.711 1.580 1.00 88.50 134 TRP A C 1
ATOM 1056 O O . TRP A 1 134 ? 0.096 6.778 2.199 1.00 88.50 134 TRP A O 1
ATOM 1066 N N . LYS A 1 135 ? 0.320 8.991 1.834 1.00 87.19 135 LYS A N 1
ATOM 1067 C CA . LYS A 1 135 ? -0.588 9.412 2.899 1.00 87.19 135 LYS A CA 1
ATOM 1068 C C . LYS A 1 135 ? -2.003 8.930 2.602 1.00 87.19 135 LYS A C 1
ATOM 1070 O O . LYS A 1 135 ? -2.604 8.235 3.413 1.00 87.19 135 LYS A O 1
ATOM 1075 N N . GLU A 1 136 ? -2.522 9.235 1.419 1.00 82.00 136 GLU A N 1
ATOM 1076 C CA . GLU A 1 136 ? -3.848 8.810 0.975 1.00 82.00 136 GLU A CA 1
ATOM 1077 C C . GLU A 1 136 ? -3.980 7.285 0.985 1.00 82.00 136 GLU A C 1
ATOM 1079 O O . GLU A 1 136 ? -5.006 6.761 1.422 1.00 82.00 136 GLU A O 1
ATOM 1084 N N . ALA A 1 137 ? -2.929 6.572 0.569 1.00 86.12 137 ALA A N 1
ATOM 1085 C CA . ALA A 1 137 ? -2.890 5.119 0.620 1.00 86.12 137 ALA A CA 1
ATOM 1086 C C . ALA A 1 137 ? -2.973 4.578 2.055 1.00 86.12 137 ALA A C 1
ATOM 1088 O O . ALA A 1 137 ? -3.746 3.651 2.298 1.00 86.12 137 ALA A O 1
ATOM 1089 N N . LEU A 1 138 ? -2.254 5.172 3.016 1.00 89.44 138 LEU A N 1
ATOM 1090 C CA . LEU A 1 138 ? -2.354 4.799 4.431 1.00 89.44 138 LEU A CA 1
ATOM 1091 C C . LEU A 1 138 ? -3.787 4.985 4.951 1.00 89.44 138 LEU A C 1
ATOM 1093 O O . LEU A 1 138 ? -4.351 4.072 5.548 1.00 89.44 138 LEU A O 1
ATOM 1097 N N . PHE A 1 139 ? -4.417 6.131 4.685 1.00 83.88 139 PHE A N 1
ATOM 1098 C CA . PHE A 1 139 ? -5.799 6.377 5.116 1.00 83.88 139 PHE A CA 1
ATOM 1099 C C . PHE A 1 139 ? -6.812 5.458 4.423 1.00 83.88 139 PHE A C 1
ATOM 1101 O O . PHE A 1 139 ? -7.792 5.030 5.041 1.00 83.88 139 PHE A O 1
ATOM 1108 N N . GLY A 1 140 ? -6.567 5.108 3.161 1.00 79.75 140 GLY A N 1
ATOM 1109 C CA . GLY A 1 140 ? -7.312 4.073 2.455 1.00 79.75 140 GLY A CA 1
ATOM 1110 C C . GLY A 1 140 ? -7.183 2.706 3.124 1.00 79.75 140 GLY A C 1
ATOM 1111 O O . GLY A 1 140 ? -8.188 2.035 3.352 1.00 79.75 140 GLY A O 1
ATOM 1112 N N . LEU A 1 141 ? -5.966 2.319 3.509 1.00 86.62 141 LEU A N 1
ATOM 1113 C CA . LEU A 1 141 ? -5.698 1.061 4.200 1.00 86.62 141 LEU A CA 1
ATOM 1114 C C . LEU A 1 141 ? -6.376 1.006 5.572 1.00 86.62 141 LEU A C 1
ATOM 1116 O O . LEU A 1 141 ? -7.069 0.037 5.876 1.00 86.62 141 LEU A O 1
ATOM 1120 N N . LEU A 1 142 ? -6.249 2.069 6.369 1.00 86.19 142 LEU A N 1
ATOM 1121 C CA . LEU A 1 142 ? -6.931 2.191 7.659 1.00 86.19 142 LEU A CA 1
ATOM 1122 C C . LEU A 1 142 ? -8.450 2.118 7.495 1.00 86.19 142 LEU A C 1
ATOM 1124 O O . LEU A 1 142 ? -9.119 1.445 8.273 1.00 86.19 142 LEU A O 1
ATOM 1128 N N . SER A 1 143 ? -9.001 2.734 6.446 1.00 77.69 143 SER A N 1
ATOM 1129 C CA . SER A 1 143 ? -10.428 2.624 6.131 1.00 77.69 143 SER A CA 1
ATOM 1130 C C . SER A 1 143 ? -10.844 1.169 5.910 1.00 77.69 143 SER A C 1
ATOM 1132 O O . SER A 1 143 ? -11.833 0.736 6.496 1.00 77.69 143 SER A O 1
ATOM 1134 N N . ILE A 1 144 ? -10.078 0.392 5.131 1.00 78.62 144 ILE A N 1
ATOM 1135 C CA . ILE A 1 144 ? -10.329 -1.048 4.923 1.00 78.62 144 ILE A CA 1
ATOM 1136 C C . ILE A 1 144 ? -10.314 -1.790 6.260 1.00 78.62 144 ILE A C 1
ATOM 1138 O O . ILE A 1 144 ? -11.233 -2.555 6.542 1.00 78.62 144 ILE A O 1
ATOM 1142 N N . MET A 1 145 ? -9.310 -1.534 7.103 1.00 82.94 145 MET A N 1
ATOM 1143 C CA . MET A 1 145 ? -9.195 -2.165 8.420 1.00 82.94 145 MET A CA 1
ATOM 1144 C C . MET A 1 145 ? -10.398 -1.853 9.320 1.00 82.94 145 MET A C 1
ATOM 1146 O O . MET A 1 145 ? -10.946 -2.764 9.937 1.00 82.94 145 MET A O 1
ATOM 1150 N N . ILE A 1 146 ? -10.846 -0.592 9.365 1.00 77.62 146 ILE A N 1
ATOM 1151 C CA . ILE A 1 146 ? -12.062 -0.185 10.090 1.00 77.62 146 ILE A CA 1
ATOM 1152 C C . ILE A 1 146 ? -13.274 -0.939 9.540 1.00 77.62 146 ILE A C 1
ATOM 1154 O O . ILE A 1 146 ? -14.074 -1.467 10.308 1.00 77.62 146 ILE A O 1
ATOM 1158 N N . GLY A 1 147 ? -13.400 -1.008 8.213 1.00 70.62 147 GLY A N 1
ATOM 1159 C CA . GLY A 1 147 ? -14.475 -1.729 7.541 1.00 70.62 147 GLY A CA 1
ATOM 1160 C C . GLY A 1 147 ? -14.554 -3.195 7.955 1.00 70.62 147 GLY A C 1
ATOM 1161 O O . GLY A 1 147 ? -15.628 -3.665 8.325 1.00 70.62 147 GLY A O 1
ATOM 1162 N N . LEU A 1 148 ? -13.415 -3.890 7.955 1.00 73.88 148 LEU A N 1
ATOM 1163 C CA . LEU A 1 148 ? -13.320 -5.293 8.357 1.00 73.88 148 LEU A CA 1
ATOM 1164 C C . LEU A 1 148 ? -13.662 -5.495 9.839 1.00 73.88 148 LEU A C 1
ATOM 1166 O O . LEU A 1 148 ? -14.437 -6.391 10.166 1.00 73.88 148 LEU A O 1
ATOM 1170 N N . GLU A 1 149 ? -13.159 -4.634 10.728 1.00 76.19 149 GLU A N 1
ATOM 1171 C CA . GLU A 1 149 ? -13.472 -4.679 12.166 1.00 76.19 149 GLU A CA 1
ATOM 1172 C C . GLU A 1 149 ? -14.976 -4.505 12.421 1.00 76.19 149 GLU A C 1
ATOM 1174 O O . GLU A 1 149 ? -15.585 -5.230 13.207 1.00 76.19 149 GLU A O 1
ATOM 1179 N N . MET A 1 150 ? -15.591 -3.559 11.712 1.00 67.81 150 MET A N 1
ATOM 1180 C CA . MET A 1 150 ? -17.019 -3.273 11.803 1.00 67.81 150 MET A CA 1
ATOM 1181 C C . MET A 1 150 ? -17.890 -4.309 11.073 1.00 67.81 150 MET A C 1
ATOM 1183 O O . MET A 1 150 ? -19.111 -4.160 11.055 1.00 67.81 150 MET A O 1
ATOM 1187 N N . LYS A 1 151 ? -17.292 -5.347 10.465 1.00 67.88 151 LYS A N 1
ATOM 1188 C CA . LYS A 1 151 ? -17.976 -6.336 9.612 1.00 67.88 151 LYS A CA 1
ATOM 1189 C C . LYS A 1 151 ? -18.797 -5.680 8.494 1.00 67.88 151 LYS A C 1
ATOM 1191 O O . LYS A 1 151 ? -19.855 -6.176 8.108 1.00 67.88 151 LYS A O 1
ATOM 1196 N N . LEU A 1 152 ? -18.318 -4.546 7.988 1.00 62.12 152 LEU A N 1
ATOM 1197 C CA . LEU A 1 152 ? -18.910 -3.869 6.845 1.00 62.12 152 LEU A CA 1
ATOM 1198 C C . LEU A 1 152 ? -18.518 -4.607 5.573 1.00 62.12 152 LEU A C 1
ATOM 1200 O O . LEU A 1 152 ? -17.362 -4.985 5.377 1.00 62.12 152 LEU A O 1
ATOM 1204 N N . TYR A 1 153 ? -19.479 -4.760 4.670 1.00 52.06 153 TYR A N 1
ATOM 1205 C CA . TYR A 1 153 ? -19.201 -5.309 3.356 1.00 52.06 153 TYR A CA 1
ATOM 1206 C C . TYR A 1 153 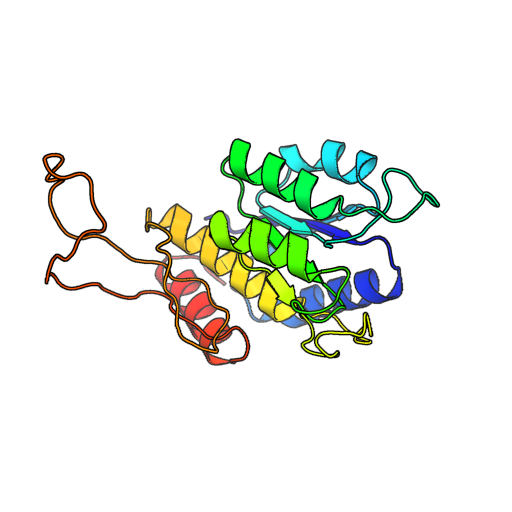? -18.638 -4.193 2.473 1.00 52.06 153 TYR A C 1
ATOM 1208 O O . TYR A 1 153 ? -19.256 -3.135 2.299 1.00 52.06 153 TYR A O 1
ATOM 1216 N N . MET A 1 154 ? -17.459 -4.426 1.893 1.00 49.00 154 MET A N 1
ATOM 1217 C CA . MET A 1 154 ? -16.961 -3.592 0.803 1.00 49.00 154 MET A CA 1
ATOM 1218 C C . MET A 1 154 ? -17.884 -3.779 -0.395 1.00 49.00 154 MET A C 1
ATOM 1220 O O . MET A 1 154 ? -17.964 -4.863 -0.972 1.00 49.00 154 MET A O 1
ATOM 1224 N N . TYR A 1 155 ? -18.588 -2.719 -0.772 1.00 43.03 155 TYR A N 1
ATOM 1225 C CA . TYR A 1 155 ? -19.448 -2.743 -1.942 1.00 43.03 155 TYR A CA 1
ATOM 1226 C C . TYR A 1 155 ? -18.823 -1.945 -3.075 1.00 43.03 155 TYR A C 1
ATOM 1228 O O . TYR A 1 155 ? -18.298 -0.849 -2.902 1.00 43.03 155 TYR A O 1
ATOM 1236 N N . LYS A 1 156 ? -18.947 -2.487 -4.281 1.00 38.62 156 LYS A N 1
ATOM 1237 C CA . LYS A 1 156 ? -18.556 -1.825 -5.520 1.00 38.62 156 LYS A CA 1
ATOM 1238 C C . LYS A 1 156 ? -19.502 -0.649 -5.787 1.00 38.62 156 LYS A C 1
ATOM 1240 O O . LYS A 1 156 ? -20.696 -0.869 -5.974 1.00 38.62 156 LYS A O 1
ATOM 1245 N N . TYR A 1 157 ? -18.985 0.577 -5.858 1.00 39.78 157 TYR A N 1
ATOM 1246 C CA . TYR A 1 157 ? -19.747 1.717 -6.377 1.00 39.78 157 TYR A CA 1
ATOM 1247 C C . TYR A 1 157 ? -18.963 2.418 -7.484 1.00 39.78 157 TYR A C 1
ATOM 1249 O O . TYR A 1 157 ? -17.789 2.732 -7.315 1.00 39.78 157 TYR A O 1
ATOM 1257 N N . ASP A 1 158 ? -19.622 2.647 -8.619 1.00 35.56 158 ASP A N 1
ATOM 1258 C CA . ASP A 1 158 ? -19.060 3.365 -9.761 1.00 35.56 158 ASP A CA 1
ATOM 1259 C C . ASP A 1 158 ? -19.536 4.821 -9.683 1.00 35.56 158 ASP A C 1
ATOM 1261 O O . ASP A 1 158 ? -20.640 5.159 -10.107 1.00 35.56 158 ASP A O 1
ATOM 1265 N N . LEU A 1 159 ? -18.743 5.691 -9.056 1.00 37.50 159 LEU A N 1
ATOM 1266 C CA . LEU A 1 159 ? -18.914 7.132 -9.210 1.00 37.50 159 LEU A CA 1
ATOM 1267 C C . LEU A 1 159 ? -18.025 7.549 -10.372 1.00 37.50 159 LEU A C 1
ATOM 1269 O O . LEU A 1 159 ? -16.807 7.628 -10.232 1.00 37.50 159 LEU A O 1
ATOM 1273 N N . HIS A 1 160 ? -18.652 7.773 -11.527 1.00 35.00 160 HIS A N 1
ATOM 1274 C CA . HIS A 1 160 ? -18.036 8.338 -12.721 1.00 35.00 160 HIS A CA 1
ATOM 1275 C C . HIS A 1 160 ? -17.072 9.478 -12.340 1.00 35.00 160 HIS A C 1
ATOM 1277 O O . HIS A 1 160 ? -17.537 10.588 -12.114 1.00 35.00 160 HIS A O 1
ATOM 1283 N N . HIS A 1 161 ? -15.757 9.219 -12.337 1.00 35.47 161 HIS A N 1
ATOM 1284 C CA . HIS A 1 161 ? -14.649 10.160 -12.064 1.00 35.47 161 HIS A CA 1
ATOM 1285 C C . HIS A 1 161 ? -14.125 10.280 -10.612 1.00 35.47 161 HIS A C 1
ATOM 1287 O O . HIS A 1 161 ? -13.256 11.115 -10.373 1.00 35.47 161 HIS A O 1
ATOM 1293 N N . ALA A 1 162 ? -14.547 9.443 -9.655 1.00 35.06 162 ALA A N 1
ATOM 1294 C CA . ALA A 1 162 ? -13.963 9.421 -8.305 1.00 35.06 162 ALA A CA 1
ATOM 1295 C C . ALA A 1 162 ? -13.479 8.014 -7.918 1.00 35.06 162 ALA A C 1
ATOM 1297 O O . ALA A 1 162 ? -14.279 7.110 -7.687 1.00 35.06 162 ALA A O 1
ATOM 1298 N N . GLN A 1 163 ? -12.158 7.835 -7.825 1.00 39.88 163 GLN A N 1
ATOM 1299 C CA . GLN A 1 163 ? -11.561 6.654 -7.197 1.00 39.88 163 GLN A CA 1
ATOM 1300 C C . GLN A 1 163 ? -11.893 6.682 -5.702 1.00 39.88 163 GLN A C 1
ATOM 1302 O O . GLN A 1 163 ? -11.692 7.717 -5.069 1.00 39.88 163 GLN A O 1
ATOM 1307 N N . GLY A 1 164 ? -12.413 5.586 -5.147 1.00 39.00 164 GLY A N 1
ATOM 1308 C CA . GLY A 1 164 ? -12.800 5.529 -3.741 1.00 39.00 164 GLY A CA 1
ATOM 1309 C C . GLY A 1 164 ? -13.157 4.134 -3.249 1.00 39.00 164 GLY A C 1
ATOM 1310 O O . GLY A 1 164 ? -13.615 3.293 -4.020 1.00 39.00 164 GLY A O 1
ATOM 1311 N N . ILE A 1 165 ? -12.973 3.914 -1.948 1.00 44.28 165 ILE A N 1
ATOM 1312 C CA . ILE A 1 165 ? -13.438 2.721 -1.234 1.00 44.28 165 ILE A CA 1
ATOM 1313 C C . ILE A 1 165 ? -14.850 3.011 -0.738 1.00 44.28 165 ILE A C 1
ATOM 1315 O O . ILE A 1 165 ? -15.070 4.056 -0.118 1.00 44.28 165 ILE A O 1
ATOM 1319 N N . VAL A 1 166 ? -15.795 2.103 -1.016 1.00 44.12 166 VAL A N 1
ATOM 1320 C CA . VAL A 1 166 ? -17.140 2.170 -0.441 1.00 44.12 166 VAL A CA 1
ATOM 1321 C C . VAL A 1 166 ? -17.359 1.073 0.596 1.00 44.12 166 VAL A C 1
ATOM 1323 O O . VAL A 1 166 ? -17.448 -0.105 0.255 1.00 44.12 166 VAL A O 1
ATOM 1326 N N . LEU A 1 167 ? -17.468 1.466 1.867 1.00 45.78 167 LEU A N 1
ATOM 1327 C CA . LEU A 1 167 ? -17.833 0.573 2.971 1.00 45.78 167 LEU A CA 1
ATOM 1328 C C . LEU A 1 167 ? -19.308 0.766 3.314 1.00 45.78 167 LEU A C 1
ATOM 1330 O O . LEU A 1 167 ? -19.737 1.885 3.617 1.00 45.78 167 LEU A O 1
ATOM 1334 N N . MET A 1 168 ? -20.087 -0.316 3.227 1.00 42.16 168 MET A N 1
ATOM 1335 C CA . MET A 1 168 ? -21.534 -0.292 3.448 1.00 42.16 168 MET A CA 1
ATOM 1336 C C . MET A 1 168 ? -21.930 -1.296 4.531 1.00 42.16 168 MET A C 1
ATOM 1338 O O . MET A 1 168 ? -21.476 -2.441 4.532 1.00 42.16 168 MET A O 1
ATOM 1342 N N . GLN A 1 169 ? -22.803 -0.865 5.440 1.00 35.28 169 GLN A N 1
ATOM 1343 C CA . GLN A 1 169 ? -23.521 -1.767 6.336 1.00 35.28 169 GLN A CA 1
ATOM 1344 C C . GLN A 1 169 ? -24.786 -2.213 5.608 1.00 35.28 169 GLN A C 1
ATOM 1346 O O . GLN A 1 169 ? -25.551 -1.372 5.134 1.00 35.28 169 GLN A O 1
ATOM 1351 N N . VAL A 1 170 ? -24.994 -3.521 5.480 1.00 38.38 170 VAL A N 1
ATOM 1352 C CA . VAL A 1 170 ? -26.266 -4.057 4.990 1.00 38.38 170 VAL A CA 1
ATOM 1353 C C . VAL A 1 170 ? -27.127 -4.330 6.217 1.00 38.38 170 VAL A C 1
ATOM 1355 O O . VAL A 1 170 ? -26.873 -5.284 6.946 1.00 38.38 170 VAL A O 1
ATOM 1358 N N . GLU A 1 171 ? -28.120 -3.482 6.474 1.00 33.03 171 GLU A N 1
ATOM 1359 C CA . GLU A 1 171 ? -29.204 -3.818 7.400 1.00 33.03 171 GLU A CA 1
ATOM 1360 C C . GLU A 1 171 ? -30.318 -4.515 6.609 1.00 33.03 171 GLU A C 1
ATOM 1362 O O . GLU A 1 171 ? -30.997 -3.897 5.788 1.00 33.03 171 GLU A O 1
ATOM 1367 N N . GLY A 1 172 ? -30.480 -5.823 6.818 1.00 34.69 172 GLY A N 1
ATOM 1368 C CA . GLY A 1 172 ? -31.568 -6.612 6.236 1.00 34.69 172 GLY A CA 1
ATOM 1369 C C . GLY A 1 172 ? -31.270 -8.109 6.231 1.00 34.69 172 GLY A C 1
ATOM 1370 O O . GLY A 1 172 ? -30.160 -8.519 5.902 1.00 34.69 172 GLY A O 1
ATOM 1371 N N . GLU A 1 173 ? -32.256 -8.920 6.618 1.00 32.91 173 GLU A N 1
ATOM 1372 C CA . GLU A 1 173 ? -32.173 -10.384 6.598 1.00 32.91 173 GLU A CA 1
ATOM 1373 C C . GLU A 1 173 ? -31.829 -10.914 5.196 1.00 32.91 173 GLU A C 1
ATOM 1375 O O . GLU A 1 173 ? -32.311 -10.412 4.179 1.00 32.91 173 GLU A O 1
ATOM 1380 N N . ASN A 1 174 ? -30.982 -11.947 5.165 1.00 37.06 174 ASN A N 1
ATOM 1381 C CA . ASN A 1 174 ? -30.552 -12.655 3.963 1.00 37.06 174 ASN A CA 1
ATOM 1382 C C . ASN A 1 174 ? -31.752 -13.259 3.211 1.00 37.06 174 ASN A C 1
ATOM 1384 O O . ASN A 1 174 ? -32.132 -14.400 3.470 1.00 37.06 174 ASN A O 1
ATOM 1388 N N . ASP A 1 175 ? -32.300 -12.549 2.227 1.00 36.78 175 ASP A N 1
ATOM 1389 C CA . ASP A 1 175 ? -33.117 -13.184 1.193 1.00 36.78 175 ASP A CA 1
ATOM 1390 C C . ASP A 1 175 ? -32.187 -13.787 0.128 1.00 36.78 175 ASP A C 1
ATOM 1392 O O . ASP A 1 175 ? -31.713 -13.121 -0.794 1.00 36.78 175 ASP A O 1
ATOM 1396 N N . THR A 1 176 ? -31.881 -15.075 0.291 1.00 39.28 176 THR A N 1
ATOM 1397 C CA . THR A 1 176 ? -31.002 -15.864 -0.588 1.00 39.28 176 THR A CA 1
ATOM 1398 C C . THR A 1 176 ? -31.680 -16.307 -1.889 1.00 39.28 176 THR A C 1
ATOM 1400 O O . THR A 1 176 ? -31.093 -17.060 -2.666 1.00 39.28 176 THR A O 1
ATOM 1403 N N . SER A 1 177 ? -32.909 -15.857 -2.167 1.00 31.91 177 SER A N 1
ATOM 1404 C CA . SER A 1 177 ? -33.736 -16.413 -3.244 1.00 31.91 177 SER A CA 1
ATOM 1405 C C . SER A 1 177 ? -33.511 -15.820 -4.643 1.00 31.91 177 SER A C 1
ATOM 1407 O O . SER A 1 177 ? -34.165 -16.262 -5.591 1.00 31.91 177 SER A O 1
ATOM 1409 N N . ARG A 1 178 ? -32.605 -14.845 -4.841 1.00 29.84 178 ARG A N 1
ATOM 1410 C CA . ARG A 1 178 ? -32.412 -14.207 -6.163 1.00 29.84 178 ARG A CA 1
ATOM 1411 C C . ARG A 1 178 ? -30.943 -14.042 -6.577 1.00 29.84 178 ARG A C 1
ATOM 1413 O O . ARG A 1 178 ? -30.219 -13.280 -5.941 1.00 29.84 178 ARG A O 1
ATOM 1420 N N . PRO A 1 179 ? -30.508 -14.645 -7.702 1.00 31.58 179 PRO A N 1
ATOM 1421 C CA . PRO A 1 179 ? -29.219 -14.343 -8.306 1.00 31.58 179 PRO A CA 1
ATOM 1422 C C . PRO A 1 179 ? -29.354 -13.089 -9.183 1.00 31.58 179 PRO A C 1
ATOM 1424 O O . PRO A 1 179 ? -29.919 -13.121 -10.274 1.00 31.58 179 PRO A O 1
ATOM 1427 N N . GLY A 1 180 ? -28.858 -11.957 -8.691 1.00 33.81 180 GLY A N 1
ATOM 1428 C CA . GLY A 1 180 ? -28.793 -10.693 -9.427 1.00 33.81 180 GLY A CA 1
ATOM 1429 C C . GLY A 1 180 ? -28.383 -9.533 -8.515 1.00 33.81 180 GLY A C 1
ATOM 1430 O O . GLY A 1 180 ? -28.550 -9.640 -7.301 1.00 33.81 180 GLY A O 1
ATOM 1431 N N . PRO A 1 181 ? -27.835 -8.425 -9.053 1.00 31.62 181 PRO A N 1
ATOM 1432 C CA . PRO A 1 181 ? -27.463 -7.277 -8.234 1.00 31.62 181 PRO A CA 1
ATOM 1433 C C . PRO A 1 181 ? -28.720 -6.735 -7.550 1.00 31.62 181 PRO A C 1
ATOM 1435 O O . PRO A 1 181 ? -29.691 -6.379 -8.222 1.00 31.62 181 PRO A O 1
ATOM 1438 N N . LEU A 1 182 ? -28.702 -6.725 -6.216 1.00 35.53 182 LEU A N 1
ATOM 1439 C CA . LEU A 1 182 ? -29.811 -6.325 -5.355 1.00 35.53 182 LEU A CA 1
ATOM 1440 C C . LEU A 1 182 ? -30.294 -4.915 -5.727 1.00 35.53 182 LEU A C 1
ATOM 1442 O O . LEU A 1 182 ? -29.755 -3.905 -5.284 1.00 35.53 182 LEU A O 1
ATOM 1446 N N . ARG A 1 183 ? -31.350 -4.837 -6.542 1.00 36.38 183 ARG A N 1
ATOM 1447 C CA . ARG A 1 183 ? -32.217 -3.659 -6.619 1.00 36.38 183 ARG A CA 1
ATOM 1448 C C . ARG A 1 183 ? -33.194 -3.746 -5.452 1.00 36.38 183 ARG A C 1
ATOM 1450 O O . ARG A 1 183 ? -34.324 -4.189 -5.620 1.00 36.38 183 ARG A O 1
ATOM 1457 N N . GLY A 1 184 ? -32.719 -3.376 -4.269 1.00 26.92 184 GLY A N 1
ATOM 1458 C CA . GLY A 1 184 ? -33.525 -3.265 -3.061 1.00 26.92 184 GLY A CA 1
ATOM 1459 C C . GLY A 1 184 ? -33.448 -1.843 -2.530 1.00 26.92 184 GLY A C 1
ATOM 1460 O O . GLY A 1 184 ? -32.403 -1.399 -2.070 1.00 26.92 184 GLY A O 1
ATOM 1461 N N . THR A 1 185 ? -34.555 -1.118 -2.621 1.00 31.61 185 THR A N 1
ATOM 1462 C CA . THR A 1 185 ? -34.817 0.089 -1.839 1.00 31.61 185 THR A CA 1
ATOM 1463 C C . THR A 1 185 ? -34.839 -0.287 -0.360 1.00 31.61 185 THR A C 1
ATOM 1465 O O . THR A 1 185 ? -35.868 -0.746 0.105 1.00 31.61 185 THR A O 1
ATOM 1468 N N . ASN A 1 186 ? -33.726 -0.145 0.355 1.00 26.66 186 ASN A N 1
ATOM 1469 C CA . ASN A 1 186 ? -33.652 -0.129 1.820 1.00 26.66 186 ASN A CA 1
ATOM 1470 C C . ASN A 1 186 ? -32.373 0.625 2.200 1.00 26.66 186 ASN A C 1
ATOM 1472 O O . ASN A 1 186 ? -31.381 0.550 1.478 1.00 26.66 186 ASN A O 1
ATOM 1476 N N . MET A 1 187 ? -32.438 1.447 3.248 1.00 29.34 187 MET A N 1
ATOM 1477 C CA . MET A 1 187 ? -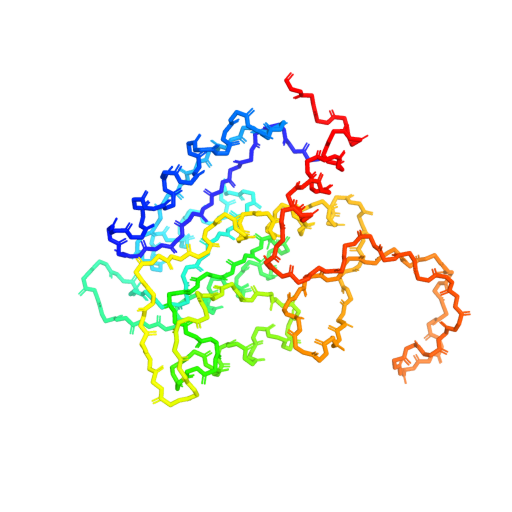31.429 2.455 3.594 1.00 29.34 187 MET A CA 1
ATOM 1478 C C . MET A 1 187 ? -29.996 1.914 3.549 1.00 29.34 187 MET A C 1
ATOM 1480 O O . MET A 1 187 ? -29.545 1.201 4.437 1.00 29.34 187 MET A O 1
ATOM 1484 N N . ILE A 1 188 ? -29.254 2.322 2.524 1.00 32.16 188 ILE A N 1
ATOM 1485 C CA . ILE A 1 188 ? -27.812 2.129 2.456 1.00 32.16 188 ILE A CA 1
ATOM 1486 C C . ILE A 1 188 ? -27.180 3.224 3.321 1.00 32.16 188 ILE A C 1
ATOM 1488 O O . ILE A 1 188 ? -27.064 4.370 2.876 1.00 32.16 188 ILE A O 1
ATOM 1492 N N . GLN A 1 189 ? -26.750 2.902 4.543 1.00 31.95 189 GLN A N 1
ATOM 1493 C CA . GLN A 1 189 ? -25.822 3.778 5.258 1.00 31.95 189 GLN A CA 1
ATOM 1494 C C . GLN A 1 189 ? -24.442 3.656 4.601 1.00 31.95 189 GLN A C 1
ATOM 1496 O O . GLN A 1 189 ? -23.727 2.662 4.732 1.00 31.95 189 GLN A O 1
ATOM 1501 N N . ARG A 1 190 ? -24.091 4.682 3.819 1.00 37.88 190 ARG A N 1
ATOM 1502 C CA . ARG A 1 190 ? -22.760 4.852 3.228 1.00 37.88 190 ARG A CA 1
ATOM 1503 C C . ARG A 1 190 ? -21.819 5.353 4.321 1.00 37.88 190 ARG A C 1
ATOM 1505 O O . ARG A 1 190 ? -21.879 6.529 4.675 1.00 37.88 190 ARG A O 1
ATOM 1512 N N . TYR A 1 191 ? -20.957 4.489 4.850 1.00 37.62 191 TYR A N 1
ATOM 1513 C CA . TYR A 1 191 ? -20.044 4.882 5.928 1.00 37.62 191 TYR A CA 1
ATOM 1514 C C . TYR A 1 191 ? -18.832 5.646 5.387 1.00 37.62 191 TYR A C 1
ATOM 1516 O O . TYR A 1 191 ? -18.488 6.725 5.876 1.00 37.62 191 TYR A O 1
ATOM 1524 N N . LEU A 1 192 ? -18.244 5.146 4.305 1.00 43.00 192 LEU A N 1
ATOM 1525 C CA . LEU A 1 192 ? -17.119 5.765 3.610 1.00 43.00 192 LEU A CA 1
ATOM 1526 C C . LEU A 1 192 ? -17.398 5.585 2.126 1.00 43.00 192 LEU A C 1
ATOM 1528 O O . LEU A 1 192 ? -17.467 4.453 1.694 1.00 43.00 192 LEU A O 1
ATOM 1532 N N . ALA A 1 193 ? -17.661 6.650 1.374 1.00 36.50 193 ALA A N 1
ATOM 1533 C CA . ALA A 1 193 ? -17.658 6.652 -0.088 1.00 36.50 193 ALA A CA 1
ATOM 1534 C C . ALA A 1 193 ? -16.908 7.916 -0.483 1.00 36.50 193 ALA A C 1
ATOM 1536 O O . ALA A 1 193 ? -17.442 9.008 -0.285 1.00 36.50 193 ALA A O 1
ATOM 1537 N N . MET A 1 194 ? -15.637 7.802 -0.872 1.00 45.75 194 MET A N 1
ATOM 1538 C CA . MET A 1 194 ? -14.752 8.971 -0.830 1.00 45.75 194 MET A CA 1
ATOM 1539 C C . MET A 1 194 ? -13.851 9.065 -2.059 1.00 45.75 194 MET A C 1
ATOM 1541 O O . MET A 1 194 ? -13.120 8.114 -2.320 1.00 45.75 194 MET A O 1
ATOM 1545 N N . PRO A 1 195 ? -13.853 10.201 -2.781 1.00 39.84 195 PRO A N 1
ATOM 1546 C CA . PRO A 1 195 ? -12.765 10.529 -3.686 1.00 39.84 195 PRO A CA 1
ATOM 1547 C C . PRO A 1 195 ? -11.453 10.607 -2.892 1.00 39.84 195 PRO A C 1
ATOM 1549 O O . PRO A 1 195 ? -11.381 11.327 -1.898 1.00 39.84 195 PRO A O 1
ATOM 1552 N N . VAL A 1 196 ? -10.431 9.881 -3.352 1.00 43.12 196 VAL A N 1
ATOM 1553 C CA . VAL A 1 196 ? -9.096 9.709 -2.732 1.00 43.12 196 VAL A CA 1
ATOM 1554 C C . VAL A 1 196 ? -8.371 11.028 -2.391 1.00 43.12 196 VAL A C 1
ATOM 1556 O O . VAL A 1 196 ? -7.507 11.039 -1.523 1.00 43.12 196 VAL A O 1
ATOM 1559 N N . LYS A 1 197 ? -8.756 12.162 -2.990 1.00 45.12 197 LYS A N 1
ATOM 1560 C CA . LYS A 1 197 ? -8.185 13.493 -2.712 1.00 45.12 197 LYS A CA 1
ATOM 1561 C C . LYS A 1 197 ? -9.091 14.297 -1.782 1.00 45.12 197 LYS A C 1
ATOM 1563 O O . LYS A 1 197 ? -9.921 15.062 -2.272 1.00 45.12 197 LYS A O 1
ATOM 1568 N N . ASN A 1 198 ? -8.999 14.116 -0.463 1.00 52.75 198 ASN A N 1
ATOM 1569 C CA . ASN A 1 198 ? -9.667 15.037 0.462 1.00 52.75 198 ASN A CA 1
ATOM 1570 C C . ASN A 1 198 ? -9.212 14.893 1.919 1.00 52.75 198 ASN A C 1
ATOM 1572 O O . ASN A 1 198 ? -9.274 13.799 2.481 1.00 52.75 198 ASN A O 1
ATOM 1576 N N . ASP A 1 199 ? -8.936 16.023 2.576 1.00 56.66 199 ASP A N 1
ATOM 1577 C CA . ASP A 1 199 ? -8.758 16.135 4.037 1.00 56.66 199 ASP A CA 1
ATOM 1578 C C . ASP A 1 199 ? -9.952 15.555 4.823 1.00 56.66 199 ASP A C 1
ATOM 1580 O O . ASP A 1 199 ? -9.842 15.135 5.975 1.00 56.66 199 ASP A O 1
ATOM 1584 N N 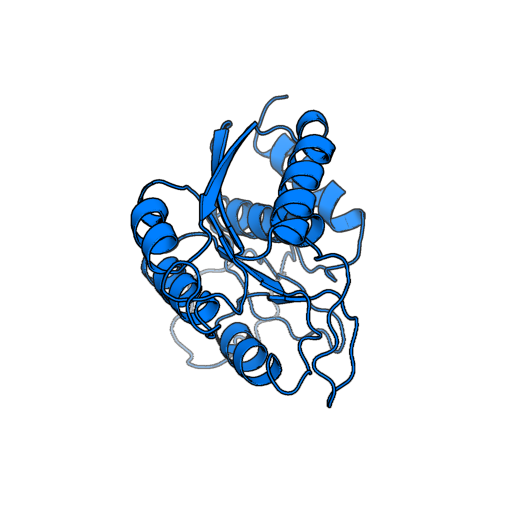. PHE A 1 200 ? -11.108 15.457 4.165 1.00 57.03 200 PHE A N 1
ATOM 1585 C CA . PHE A 1 200 ? -12.314 14.837 4.694 1.00 57.03 200 PHE A CA 1
ATOM 1586 C C . PHE A 1 200 ? -12.168 13.327 4.975 1.00 57.03 200 PHE A C 1
ATOM 1588 O O . PHE A 1 200 ? -12.782 12.832 5.921 1.00 57.03 200 PHE A O 1
ATOM 1595 N N . LEU A 1 201 ? -11.364 12.591 4.189 1.00 60.78 201 LEU A N 1
ATOM 1596 C CA . LEU A 1 201 ? -11.070 11.168 4.442 1.00 60.78 201 LEU A CA 1
ATOM 1597 C C . LEU A 1 201 ? -10.285 11.012 5.744 1.00 60.78 201 LEU A C 1
ATOM 1599 O O . LEU A 1 201 ? -10.658 10.209 6.597 1.00 60.78 201 LEU A O 1
ATOM 1603 N N . ILE A 1 202 ? -9.247 11.833 5.903 1.00 63.34 202 ILE A N 1
ATOM 1604 C CA . ILE A 1 202 ? -8.385 11.860 7.085 1.00 63.34 202 ILE A CA 1
ATOM 1605 C C . ILE A 1 202 ? -9.229 12.095 8.336 1.00 63.34 202 ILE A C 1
ATOM 1607 O O . ILE A 1 202 ? -9.200 11.288 9.262 1.00 63.34 202 ILE A O 1
ATOM 1611 N N . TYR A 1 203 ? -10.051 13.146 8.321 1.00 65.88 203 TYR A N 1
ATOM 1612 C CA . TYR A 1 203 ? -10.924 13.485 9.441 1.00 65.88 203 TYR A CA 1
ATOM 1613 C C . TYR A 1 203 ? -11.870 12.337 9.826 1.00 65.88 203 TYR A C 1
ATOM 1615 O O . TYR A 1 203 ? -11.986 12.003 11.004 1.00 65.88 203 TYR A O 1
ATOM 1623 N N . ARG A 1 204 ? -12.528 11.694 8.849 1.00 66.50 204 ARG A N 1
ATOM 1624 C CA . ARG A 1 204 ? -13.464 10.593 9.132 1.00 66.50 204 ARG A CA 1
ATOM 1625 C C . ARG A 1 204 ? -12.778 9.359 9.698 1.00 66.50 204 ARG A C 1
ATOM 1627 O O . ARG A 1 204 ? -13.331 8.748 10.607 1.00 66.50 204 ARG A O 1
ATOM 1634 N N . VAL A 1 205 ? -11.612 8.990 9.168 1.00 69.69 205 VAL A N 1
ATOM 1635 C CA . VAL A 1 205 ? -10.838 7.850 9.679 1.00 69.69 205 VAL A CA 1
ATOM 1636 C C . VAL A 1 205 ? -10.422 8.121 11.121 1.00 69.69 205 VAL A C 1
ATOM 1638 O O . VAL A 1 205 ? -10.731 7.310 11.988 1.00 69.69 205 VAL A O 1
ATOM 1641 N N . VAL A 1 206 ? -9.825 9.286 11.397 1.00 70.88 206 VAL A N 1
ATOM 1642 C CA . VAL A 1 206 ? -9.408 9.686 12.753 1.00 70.88 206 VAL A CA 1
ATOM 1643 C C . VAL A 1 206 ? -10.592 9.655 13.720 1.00 70.88 206 VAL A C 1
ATOM 1645 O O . VAL A 1 206 ? -10.526 8.992 14.754 1.00 70.88 206 VAL A O 1
ATOM 1648 N N . HIS A 1 207 ? -11.703 10.306 13.362 1.00 73.56 207 HIS A N 1
ATOM 1649 C CA . HIS A 1 207 ? -12.898 10.354 14.205 1.00 73.56 207 HIS A CA 1
ATOM 1650 C C . HIS A 1 207 ? -13.468 8.957 14.459 1.00 73.56 207 HIS A C 1
ATOM 1652 O O . HIS A 1 207 ? -13.831 8.620 15.584 1.00 73.56 207 HIS A O 1
ATOM 1658 N N . LYS A 1 208 ? -13.521 8.105 13.427 1.00 74.00 208 LYS A N 1
ATOM 1659 C CA . LYS A 1 208 ? -14.054 6.751 13.571 1.00 74.00 208 LYS A CA 1
ATOM 1660 C C . LYS A 1 208 ? -13.156 5.870 14.431 1.00 74.00 208 LYS A C 1
ATOM 1662 O O . LYS A 1 208 ? -13.661 5.047 15.187 1.00 74.00 208 LYS A O 1
ATOM 1667 N N . MET A 1 209 ? -11.843 6.057 14.347 1.00 71.94 209 MET A N 1
ATOM 1668 C CA . MET A 1 209 ? -10.898 5.380 15.226 1.00 71.94 209 MET A CA 1
ATOM 1669 C C . MET A 1 209 ? -11.114 5.786 16.692 1.00 71.94 209 MET A C 1
ATOM 1671 O O . MET A 1 209 ? -11.204 4.920 17.560 1.00 71.94 209 MET A O 1
ATOM 1675 N N . GLN A 1 210 ? -11.302 7.078 16.958 1.00 75.50 210 GLN A N 1
ATOM 1676 C CA . GLN A 1 210 ? -11.618 7.575 18.301 1.00 75.50 210 GLN A CA 1
ATOM 1677 C C . GLN A 1 210 ? -12.960 7.032 18.824 1.00 75.50 210 GLN A C 1
ATOM 1679 O O . GLN A 1 210 ? -13.028 6.563 19.958 1.00 75.50 210 GLN A O 1
ATOM 1684 N N . GLU A 1 211 ? -14.018 7.021 18.000 1.00 73.31 211 GLU A N 1
ATOM 1685 C CA . GLU A 1 211 ? -15.327 6.437 18.356 1.00 73.31 211 GLU A CA 1
ATOM 1686 C C . GLU A 1 211 ? -15.233 4.960 18.758 1.00 73.31 211 GLU A C 1
ATOM 1688 O O . GLU A 1 211 ? -15.959 4.508 19.641 1.00 73.31 211 GLU A O 1
ATOM 1693 N N . LEU A 1 212 ? -14.356 4.198 18.100 1.00 71.62 212 LEU A N 1
ATOM 1694 C CA . LEU A 1 212 ? -14.149 2.775 18.371 1.00 71.62 212 LEU A CA 1
ATOM 1695 C C . LEU A 1 212 ? -13.280 2.519 19.617 1.00 71.62 212 LEU A C 1
ATOM 1697 O O . LEU A 1 212 ? -12.982 1.365 19.922 1.00 71.62 212 LEU A O 1
ATOM 1701 N N . GLY A 1 213 ? -12.913 3.570 20.359 1.00 62.47 213 GLY A N 1
ATOM 1702 C CA . GLY A 1 213 ? -12.187 3.463 21.621 1.00 62.47 213 GLY A CA 1
ATOM 1703 C C . GLY A 1 213 ? -10.678 3.284 21.464 1.00 62.47 213 GLY A C 1
ATOM 1704 O O . GLY A 1 213 ? -10.031 2.801 22.394 1.00 62.47 213 GLY A O 1
ATOM 1705 N N . PHE A 1 214 ? -10.101 3.657 20.315 1.00 63.72 214 PHE A N 1
ATOM 1706 C CA . PHE A 1 214 ? -8.647 3.771 20.187 1.00 63.72 214 PHE A CA 1
ATOM 1707 C C . PHE A 1 214 ? -8.212 5.066 20.891 1.00 63.72 214 PHE A C 1
ATOM 1709 O O . PHE A 1 214 ? -8.521 6.169 20.438 1.00 63.72 214 PHE A O 1
ATOM 1716 N N . ASN A 1 215 ? -7.591 4.918 22.065 1.00 47.31 215 ASN A N 1
ATOM 1717 C CA . ASN A 1 215 ? -7.170 6.034 22.915 1.00 47.31 215 ASN A CA 1
ATOM 1718 C C . ASN A 1 215 ? -5.850 6.641 22.414 1.00 47.31 215 ASN A C 1
ATOM 1720 O O . ASN A 1 215 ? -4.961 5.899 22.000 1.00 47.31 215 ASN A O 1
ATOM 1724 N N . MET A 1 216 ? -5.748 7.974 22.488 1.00 47.44 216 MET A N 1
ATOM 1725 C CA . MET A 1 216 ? -4.505 8.739 22.287 1.00 47.44 216 MET A CA 1
ATOM 1726 C C . MET A 1 216 ? -3.494 8.497 23.408 1.00 47.44 216 MET A C 1
ATOM 1728 O O . MET A 1 216 ? -3.942 8.308 24.564 1.00 47.44 216 MET A O 1
#

Secondary structure (DSSP, 8-state):
--SEEEEEEE---HHHHHHHHHHHHHHHTTSSSEEEEEEESSHHHHHHHGGGSSEEEEESSEESSTTPPEEBHHHHHHHHHHHTT--EEEEESB-TTSTTTHHHHHHHHHTTPPEEE---SBTTB-PBPSS--HHHHHHHHHHHHHHHHTT-EE-----TT----EEEE--S---TT--S-----S--EEEEE--SS-HHHHHHHHHHHHHTT---

pLDDT: mean 73.81, std 21.93, range [26.66, 98.5]

Foldseek 3Di:
DDLEFEEEEEAQDPLQVVLLVVLCVVCCVVALHHYDYHYHNAQVRCVVCVVPGQAYEYEQWGYNDRPHDIDRCVLVVVVVCVVVVGQYAYKYQFACLEPVNVVVCVVCLVVQHFYFYPNPDDNHDRDGHSYIPSNLRVLQSLVVVLLVVVVWDFDRDDDPPAGFTWTWDDDDDDPVPDDDDDPDPDDTPGLTGDRSDDPVSVVSSRVSCVVVPSGD

Organism: NCBI:txid1802408